Protein AF-A0A3D1GDU6-F1 (afdb_monomer_lite)

Structure (mmCIF, N/CA/C/O backbone):
data_AF-A0A3D1GDU6-F1
#
_entry.id   AF-A0A3D1GDU6-F1
#
loop_
_atom_site.group_PDB
_atom_site.id
_atom_site.type_symbol
_atom_site.label_atom_id
_atom_site.label_alt_id
_atom_site.label_comp_id
_atom_site.label_asym_id
_atom_site.label_entity_id
_atom_site.label_seq_id
_atom_site.pdbx_PDB_ins_code
_atom_site.Cartn_x
_atom_site.Cartn_y
_atom_site.Cartn_z
_atom_site.occupancy
_atom_site.B_iso_or_equiv
_atom_site.auth_seq_id
_atom_site.auth_comp_id
_atom_site.auth_asym_id
_atom_site.auth_atom_id
_atom_site.pdbx_PDB_model_num
ATOM 1 N N . MET A 1 1 ? -19.108 -26.564 35.854 1.00 41.75 1 MET A N 1
ATOM 2 C CA . MET A 1 1 ? -18.641 -27.238 34.625 1.00 41.75 1 MET A CA 1
ATOM 3 C C . MET A 1 1 ? -18.560 -26.188 33.515 1.00 41.75 1 MET A C 1
ATOM 5 O O . MET A 1 1 ? -19.493 -26.067 32.749 1.00 41.75 1 MET A O 1
ATOM 9 N N . PHE A 1 2 ? -17.495 -25.374 33.488 1.00 51.03 2 PHE A N 1
ATOM 10 C CA . PHE A 1 2 ? -17.299 -24.269 32.517 1.00 51.03 2 PHE A CA 1
ATOM 11 C C . PHE A 1 2 ? -15.867 -24.243 31.946 1.00 51.03 2 PHE A C 1
ATOM 13 O O . PHE A 1 2 ? -15.365 -23.209 31.534 1.00 51.03 2 PHE A O 1
ATOM 20 N N . LYS A 1 3 ? -15.157 -25.377 31.980 1.00 50.88 3 LYS A N 1
ATOM 21 C CA . LYS A 1 3 ? -13.707 -25.420 31.733 1.00 50.88 3 LYS A CA 1
ATOM 22 C C . LYS A 1 3 ? -13.299 -26.435 30.664 1.00 50.88 3 LYS A C 1
ATOM 24 O O . LYS A 1 3 ? -12.263 -27.072 30.812 1.00 50.88 3 LYS A O 1
ATOM 29 N N . LYS A 1 4 ? -14.135 -26.639 29.640 1.00 56.47 4 LYS A N 1
ATOM 30 C CA . LYS A 1 4 ? -13.728 -27.443 28.476 1.00 56.47 4 LYS A CA 1
ATOM 31 C C . LYS A 1 4 ? -13.338 -26.601 27.264 1.00 56.47 4 LYS A C 1
ATOM 33 O O . LYS A 1 4 ? -12.361 -26.962 26.630 1.00 56.47 4 LYS A O 1
ATOM 38 N N . ASP A 1 5 ? -13.954 -25.434 27.057 1.00 70.88 5 ASP A N 1
ATOM 39 C CA . ASP A 1 5 ? -13.775 -24.680 25.805 1.00 70.88 5 ASP A CA 1
ATOM 40 C C . ASP A 1 5 ? -13.570 -23.175 26.045 1.00 70.88 5 ASP A C 1
ATOM 42 O O . ASP A 1 5 ? -14.309 -22.340 25.528 1.00 70.88 5 ASP A O 1
ATOM 46 N N . GLY A 1 6 ? -12.579 -22.816 26.868 1.00 85.81 6 GLY A N 1
ATOM 47 C CA . GLY A 1 6 ? -12.149 -21.418 26.978 1.00 85.81 6 GLY A CA 1
ATOM 48 C C . GLY A 1 6 ? -11.622 -20.890 25.639 1.00 85.81 6 GLY A C 1
ATOM 49 O O . GLY A 1 6 ? -11.183 -21.663 24.785 1.00 85.81 6 GLY A O 1
ATOM 50 N N . PHE A 1 7 ? -11.665 -19.577 25.455 1.00 92.44 7 PHE A N 1
ATOM 51 C CA . PHE A 1 7 ? -11.078 -18.903 24.302 1.00 92.44 7 PHE A CA 1
ATOM 52 C C . PHE A 1 7 ? -10.394 -17.612 24.745 1.00 92.44 7 PHE A C 1
ATOM 54 O O . PHE A 1 7 ? -10.637 -17.106 25.843 1.00 92.44 7 PHE A O 1
ATOM 61 N N . PHE A 1 8 ? -9.514 -17.119 23.886 1.00 92.44 8 PHE A N 1
ATOM 62 C CA . PHE A 1 8 ? -8.918 -15.797 23.975 1.00 92.44 8 PHE A CA 1
ATOM 63 C C . PHE A 1 8 ? -9.620 -14.910 22.963 1.00 92.44 8 PHE A C 1
ATOM 65 O O . PHE A 1 8 ? -9.808 -15.334 21.824 1.00 92.44 8 PHE A O 1
ATOM 72 N N . GLU A 1 9 ? -9.999 -13.711 23.382 1.00 92.06 9 GLU A N 1
ATOM 73 C CA . GLU A 1 9 ? -10.504 -12.674 22.494 1.00 92.06 9 GLU A CA 1
ATOM 74 C C . GLU A 1 9 ? -9.519 -11.510 22.489 1.00 92.06 9 GLU A C 1
ATOM 76 O O . GLU A 1 9 ? -9.047 -11.091 23.551 1.00 92.06 9 GLU A O 1
ATOM 81 N N . SER A 1 10 ? -9.184 -11.023 21.299 1.00 91.94 10 SER A N 1
ATOM 82 C CA . SER A 1 10 ? -8.337 -9.849 21.096 1.00 91.94 10 SER A CA 1
ATOM 83 C C . SER A 1 10 ? -9.061 -8.820 20.240 1.00 91.94 10 SER A C 1
ATOM 85 O O . SER A 1 10 ? -9.675 -9.182 19.237 1.00 91.94 10 SER A O 1
ATOM 87 N N . GLU A 1 11 ? -8.961 -7.549 20.630 1.00 92.19 11 GLU A N 1
ATOM 88 C CA . GLU A 1 11 ? -9.405 -6.411 19.819 1.00 92.19 11 GLU A CA 1
ATOM 89 C C . GLU A 1 11 ? -8.474 -6.259 18.606 1.00 92.19 11 GLU A C 1
ATOM 91 O O . GLU A 1 11 ? -7.251 -6.259 18.757 1.00 92.19 11 GLU A O 1
ATOM 96 N N . VAL A 1 12 ? -9.068 -6.158 17.418 1.00 90.19 12 VAL A N 1
ATOM 97 C CA . VAL A 1 12 ? -8.391 -5.902 16.138 1.00 90.19 12 VAL A CA 1
ATOM 98 C C . VAL A 1 12 ? -8.422 -4.415 15.816 1.00 90.19 12 VAL A C 1
ATOM 100 O O . VAL A 1 12 ? -7.395 -3.834 15.486 1.00 90.19 12 VAL A O 1
ATOM 103 N N . SER A 1 13 ? -9.601 -3.807 15.929 1.00 91.81 13 SER A N 1
ATOM 104 C CA . SER A 1 13 ? -9.839 -2.402 15.611 1.00 91.81 13 SER A CA 1
ATOM 105 C C . SER A 1 13 ? -10.883 -1.821 16.560 1.00 91.81 13 SER A C 1
ATOM 107 O O . SER A 1 13 ? -11.659 -2.562 17.179 1.00 91.81 13 SER A O 1
ATOM 109 N N . ARG A 1 14 ? -10.921 -0.489 16.661 1.00 93.44 14 ARG A N 1
ATOM 110 C CA . ARG A 1 14 ? -11.962 0.212 17.407 1.00 93.44 14 ARG A CA 1
ATOM 111 C C . ARG A 1 14 ? -12.334 1.530 16.742 1.00 93.44 14 ARG A C 1
ATOM 113 O O . ARG A 1 14 ? -11.459 2.277 16.326 1.00 93.44 14 ARG A O 1
ATOM 120 N N . GLU A 1 15 ? -13.619 1.836 16.759 1.00 93.06 15 GLU A N 1
ATOM 121 C CA . GLU A 1 15 ? -14.175 3.136 16.390 1.00 93.06 15 GLU A CA 1
ATOM 122 C C . GLU A 1 15 ? -14.928 3.689 17.602 1.00 93.06 15 GLU A C 1
ATOM 124 O O . GLU A 1 15 ? -15.711 2.966 18.230 1.00 93.06 15 GLU A O 1
ATOM 129 N N . VAL A 1 16 ? -14.653 4.943 17.972 1.00 95.12 16 VAL A N 1
ATOM 130 C CA . VAL A 1 16 ? -15.217 5.594 19.165 1.00 95.12 16 VAL A CA 1
ATOM 131 C C . VAL A 1 16 ? -15.843 6.925 18.775 1.00 95.12 16 VAL A C 1
ATOM 133 O O . VAL A 1 16 ? -15.132 7.882 18.482 1.00 95.12 16 VAL A O 1
ATOM 136 N N . ASP A 1 17 ? -17.166 7.000 18.874 1.00 96.56 17 ASP A N 1
ATOM 137 C CA . ASP A 1 17 ? -17.908 8.255 18.792 1.00 96.56 17 ASP A CA 1
ATOM 138 C C . ASP A 1 17 ? -18.239 8.730 20.206 1.00 96.56 17 ASP A C 1
ATOM 140 O O . ASP A 1 17 ? -19.030 8.098 20.911 1.00 96.56 17 ASP A O 1
ATOM 144 N N . GLU A 1 18 ? -17.646 9.845 20.633 1.00 96.75 18 GLU A N 1
ATOM 145 C CA . GLU A 1 18 ? -17.829 10.401 21.976 1.00 96.75 18 GLU A CA 1
ATOM 146 C C . GLU A 1 18 ? -18.407 11.821 21.938 1.00 96.75 18 GLU A C 1
ATOM 148 O O . GLU A 1 18 ? -17.927 12.700 21.222 1.00 96.75 18 GLU A O 1
ATOM 153 N N . PHE A 1 19 ? -19.417 12.077 22.773 1.00 96.75 19 PHE A N 1
ATOM 154 C CA . PHE A 1 19 ? -19.932 13.419 23.020 1.00 96.75 19 PHE A CA 1
ATOM 155 C C . PHE A 1 19 ? -20.475 13.562 24.445 1.00 96.75 19 PHE A C 1
ATOM 157 O O . PHE A 1 19 ? -21.380 12.838 24.858 1.00 96.75 19 PHE A O 1
ATOM 164 N N . ASN A 1 20 ? -19.961 14.550 25.186 1.00 95.88 20 ASN A N 1
ATOM 165 C CA . ASN A 1 20 ? -20.468 14.966 26.500 1.00 95.88 20 ASN A CA 1
ATOM 166 C C . ASN A 1 20 ? -20.670 13.803 27.500 1.00 95.88 20 ASN A C 1
ATOM 168 O O . ASN A 1 20 ? -21.734 13.665 28.105 1.00 95.88 20 ASN A O 1
ATOM 172 N N . GLY A 1 21 ? -19.654 12.947 27.655 1.00 96.25 21 GLY A N 1
ATOM 173 C CA . GLY A 1 21 ? -19.701 11.809 28.579 1.00 96.25 21 GLY A CA 1
ATOM 174 C C . GLY A 1 21 ? -20.557 10.634 28.097 1.00 96.25 21 GLY A C 1
ATOM 175 O O . GLY A 1 21 ? -20.832 9.728 28.873 1.00 96.25 21 GLY A O 1
ATOM 176 N N . VAL A 1 22 ? -20.980 10.612 26.835 1.00 97.88 22 VAL A N 1
ATOM 177 C CA . VAL A 1 22 ? -21.570 9.436 26.183 1.00 97.88 22 VAL A CA 1
ATOM 178 C C . VAL A 1 22 ? -20.600 8.960 25.116 1.00 97.88 22 VAL A C 1
ATOM 180 O O . VAL A 1 22 ? -20.090 9.787 24.364 1.00 97.88 22 VAL A O 1
ATOM 183 N N . ALA A 1 23 ? -20.369 7.651 25.033 1.00 98.00 23 ALA A N 1
ATOM 184 C CA . ALA A 1 23 ? -19.602 7.070 23.939 1.00 98.00 23 ALA A CA 1
ATOM 185 C C . ALA A 1 23 ? -20.320 5.863 23.329 1.00 98.00 23 ALA A C 1
ATOM 187 O O . ALA A 1 23 ? -20.884 5.033 24.046 1.00 98.00 23 ALA A O 1
ATOM 188 N N . GLN A 1 24 ? -20.275 5.771 22.004 1.00 97.75 24 GLN A N 1
ATOM 189 C CA . GLN A 1 24 ? -20.616 4.576 21.247 1.00 97.75 24 GLN A CA 1
ATOM 190 C C . GLN A 1 24 ? -19.317 3.988 20.701 1.00 97.75 24 GLN A C 1
ATOM 192 O O . GLN A 1 24 ? -18.562 4.673 20.018 1.00 97.75 24 GLN A O 1
ATOM 197 N N . VAL A 1 25 ? -19.048 2.727 21.030 1.00 97.12 25 VAL A N 1
ATOM 198 C CA . VAL A 1 25 ? -17.817 2.039 20.633 1.00 97.12 25 VAL A CA 1
ATOM 199 C C . VAL A 1 25 ? -18.167 0.822 19.799 1.00 97.12 25 VAL A C 1
ATOM 201 O O . VAL A 1 25 ? -18.891 -0.058 20.265 1.00 97.12 25 VAL A O 1
ATOM 204 N N . PHE A 1 26 ? -17.622 0.745 18.590 1.00 96.44 26 PHE A N 1
ATOM 205 C CA . PHE A 1 26 ? -17.565 -0.495 17.826 1.00 96.44 26 PHE A CA 1
ATOM 206 C C . PHE A 1 26 ? -16.158 -1.067 17.947 1.00 96.44 26 PHE A C 1
ATOM 208 O O . PHE A 1 26 ? -15.188 -0.374 17.665 1.00 96.44 26 PHE A O 1
ATOM 215 N N . THR A 1 27 ? -16.036 -2.312 18.400 1.00 95.25 27 THR A N 1
ATOM 216 C CA . THR A 1 27 ? -14.744 -2.994 18.549 1.00 95.25 27 THR A CA 1
ATOM 217 C C . THR A 1 27 ? -14.788 -4.33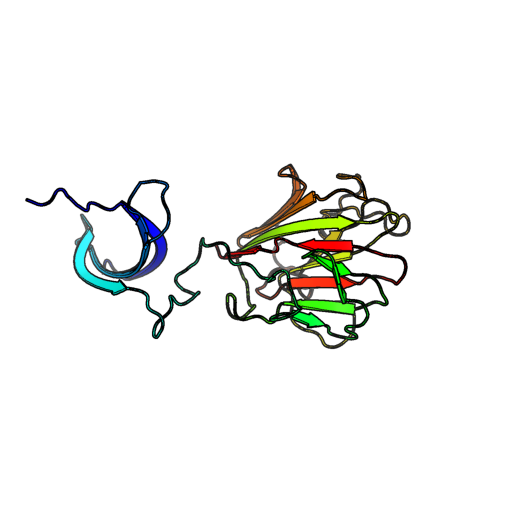0 17.829 1.00 95.25 27 THR A C 1
ATOM 219 O O . THR A 1 27 ? -15.653 -5.167 18.105 1.00 95.25 27 THR A O 1
ATOM 222 N N . THR A 1 28 ? -13.889 -4.508 16.867 1.00 95.69 28 THR A N 1
ATOM 223 C CA . THR A 1 28 ? -13.764 -5.762 16.123 1.00 95.69 28 THR A CA 1
ATOM 224 C C . THR A 1 28 ? -12.920 -6.725 16.917 1.00 95.69 28 THR A C 1
ATOM 226 O O . THR A 1 28 ? -11.850 -6.364 17.405 1.00 95.69 28 THR A O 1
ATOM 229 N N . TYR A 1 29 ? -13.386 -7.961 17.026 1.00 94.44 29 TYR A N 1
ATOM 230 C CA . TYR A 1 29 ? -12.721 -8.992 17.797 1.00 94.44 29 TYR A CA 1
ATOM 231 C C . TYR A 1 29 ? -12.313 -10.182 16.935 1.00 94.44 29 TYR A C 1
ATOM 233 O O . TYR A 1 29 ? -12.964 -10.526 15.947 1.00 94.44 29 TYR A O 1
ATOM 241 N N . GLU A 1 30 ? -11.265 -10.863 17.385 1.00 94.44 30 GLU A N 1
ATOM 242 C CA . GLU A 1 30 ? -10.882 -12.201 16.946 1.00 94.44 30 GLU A CA 1
ATOM 243 C C . GLU A 1 30 ? -10.878 -13.152 18.137 1.00 94.44 30 GLU A C 1
ATOM 245 O O . GLU A 1 30 ? -10.328 -12.835 19.193 1.00 94.44 30 GLU A O 1
ATOM 250 N N . SER A 1 31 ? -11.446 -14.344 17.959 1.00 93.94 31 SER A N 1
ATOM 251 C CA . SER A 1 31 ? -11.422 -15.410 18.955 1.00 93.94 31 SER A CA 1
ATOM 252 C C . SER A 1 31 ? -10.472 -16.533 18.549 1.00 93.94 31 SER A C 1
ATOM 254 O O . SER A 1 31 ? -10.509 -17.035 17.421 1.00 93.94 31 SER A O 1
ATOM 256 N N . ARG A 1 32 ? -9.656 -16.982 19.506 1.00 94.31 32 ARG A N 1
ATOM 257 C CA . ARG A 1 32 ? -8.651 -18.044 19.345 1.00 94.31 32 ARG A CA 1
ATOM 258 C C . ARG A 1 32 ? -8.792 -19.090 20.445 1.00 94.31 32 ARG A C 1
ATOM 260 O O . ARG A 1 32 ? -9.147 -18.774 21.581 1.00 94.31 32 ARG A O 1
ATOM 267 N N . ARG A 1 33 ? -8.513 -20.360 20.137 1.00 91.56 33 ARG A N 1
ATOM 268 C CA . ARG A 1 33 ? -8.551 -21.452 21.141 1.00 91.56 33 ARG A CA 1
ATOM 269 C C . ARG A 1 33 ? -7.324 -21.467 22.047 1.00 91.56 33 ARG A C 1
ATOM 271 O O . ARG A 1 33 ? -7.395 -21.904 23.192 1.00 91.56 33 ARG A O 1
ATOM 278 N N . THR A 1 34 ? -6.212 -20.957 21.543 1.00 90.69 34 THR A N 1
ATOM 279 C CA . THR A 1 34 ? -4.973 -20.718 22.280 1.00 90.69 34 THR A CA 1
ATOM 280 C C . THR A 1 34 ? -4.528 -19.286 22.008 1.00 90.69 34 THR A C 1
ATOM 282 O O . THR A 1 34 ? -4.974 -18.680 21.038 1.00 90.69 34 THR A O 1
ATOM 285 N N . LYS A 1 35 ? -3.665 -18.733 22.864 1.00 86.31 35 LYS A N 1
ATOM 286 C CA . LYS A 1 35 ? -3.219 -17.337 22.759 1.00 86.31 35 LYS A CA 1
ATOM 287 C C . LYS A 1 35 ? -2.667 -16.986 21.368 1.00 86.31 35 LYS A C 1
ATOM 289 O O . LYS A 1 35 ? -2.988 -15.926 20.849 1.00 86.31 35 LYS A O 1
ATOM 294 N N . ASP A 1 36 ? -1.916 -17.909 20.773 1.00 86.75 36 ASP A N 1
ATOM 295 C CA . ASP A 1 36 ? -1.220 -17.722 19.494 1.00 86.75 36 ASP A CA 1
ATOM 296 C C . ASP A 1 36 ? -1.737 -18.685 18.403 1.00 86.75 36 ASP A C 1
ATOM 298 O O . ASP A 1 36 ? -1.039 -18.971 17.435 1.00 86.75 36 ASP A O 1
ATOM 302 N N . GLY A 1 37 ? -2.930 -19.262 18.593 1.00 89.50 37 GLY A N 1
ATOM 303 C CA . GLY A 1 37 ? -3.542 -20.193 17.641 1.00 89.50 37 GLY A CA 1
ATOM 304 C C . GLY A 1 37 ? -4.361 -19.495 16.561 1.00 89.50 37 GLY A C 1
ATOM 305 O O . GLY A 1 37 ? -4.564 -18.282 16.599 1.00 89.50 37 GLY A O 1
ATOM 306 N N . ASP A 1 38 ? -4.894 -20.280 15.630 1.00 91.44 38 ASP A N 1
ATOM 307 C CA . ASP A 1 38 ? -5.693 -19.763 14.520 1.00 91.44 38 ASP A CA 1
ATOM 308 C C . ASP A 1 38 ? -6.971 -19.051 14.989 1.00 91.44 38 ASP A C 1
ATOM 310 O O . ASP A 1 38 ? -7.573 -19.393 16.019 1.00 91.44 38 ASP A O 1
ATOM 314 N N . VAL A 1 39 ? -7.385 -18.047 14.206 1.00 91.38 39 VAL A N 1
ATOM 315 C CA . VAL A 1 39 ? -8.683 -17.386 14.386 1.00 91.38 39 VAL A CA 1
ATOM 316 C C . VAL A 1 39 ? -9.758 -18.409 14.053 1.00 91.38 39 VAL A C 1
ATOM 318 O O . VAL A 1 39 ? -9.734 -18.988 12.971 1.00 91.38 39 VAL A O 1
ATOM 321 N N . PHE A 1 40 ? -10.716 -18.618 14.954 1.00 93.06 40 PHE A N 1
ATOM 322 C CA . PHE A 1 40 ? -11.882 -19.461 14.659 1.00 93.06 40 PHE A CA 1
ATOM 323 C C . PHE A 1 40 ? -13.195 -18.677 14.591 1.00 93.06 40 PHE A C 1
ATOM 325 O O . PHE A 1 40 ? -14.197 -19.220 14.134 1.00 93.06 40 PHE A O 1
ATOM 332 N N . ALA A 1 41 ? -13.216 -17.433 15.070 1.00 92.88 41 ALA A N 1
ATOM 333 C CA . ALA A 1 41 ? -14.369 -16.550 14.966 1.00 92.88 41 ALA A CA 1
ATOM 334 C C . ALA A 1 41 ? -13.917 -15.093 14.964 1.00 92.88 41 ALA A C 1
ATOM 336 O O . ALA A 1 41 ? -12.933 -14.744 15.619 1.00 92.88 41 ALA A O 1
ATOM 337 N N . ARG A 1 42 ? -14.671 -14.253 14.260 1.00 95.56 42 ARG A N 1
ATOM 338 C CA . ARG A 1 42 ? -14.544 -12.799 14.301 1.00 95.56 42 ARG A CA 1
ATOM 339 C C . ARG A 1 42 ? -15.919 -12.163 14.429 1.00 95.56 42 ARG A C 1
ATOM 341 O O . ARG A 1 42 ? -16.941 -12.822 14.216 1.00 95.56 42 ARG A O 1
ATOM 348 N N . GLY A 1 43 ? -15.952 -10.890 14.775 1.00 95.81 43 GLY A N 1
ATOM 349 C CA . GLY A 1 43 ? -17.191 -10.137 14.870 1.00 95.81 43 GLY A CA 1
ATOM 350 C C . GLY A 1 43 ? -16.955 -8.730 15.377 1.00 95.81 43 GLY A C 1
ATOM 351 O O . GLY A 1 43 ? -15.817 -8.301 15.543 1.00 95.81 43 GLY A O 1
ATOM 352 N N . ILE A 1 44 ? -18.046 -8.021 15.632 1.00 96.56 44 ILE A N 1
ATOM 353 C CA . ILE A 1 44 ? -18.027 -6.663 16.165 1.00 96.56 44 ILE A CA 1
ATOM 354 C C . ILE A 1 44 ? -18.850 -6.641 17.446 1.00 96.56 44 ILE A C 1
ATOM 356 O O . ILE A 1 44 ? -20.003 -7.080 17.457 1.00 96.56 44 ILE A O 1
ATOM 360 N N . ASN A 1 45 ? -18.279 -6.086 18.512 1.00 96.75 45 ASN A N 1
ATOM 361 C CA . ASN A 1 45 ? -19.040 -5.664 19.678 1.00 96.75 45 ASN A CA 1
ATOM 362 C C . ASN A 1 45 ? -19.453 -4.197 19.503 1.00 96.75 45 ASN A C 1
ATOM 364 O O . ASN A 1 45 ? -18.637 -3.354 19.146 1.00 96.75 45 ASN A O 1
ATOM 368 N N . SER A 1 46 ? -20.713 -3.891 19.793 1.00 97.06 46 SER A N 1
ATOM 369 C CA . SER A 1 46 ? -21.262 -2.543 19.896 1.00 97.06 46 SER A CA 1
ATOM 370 C C . SER A 1 46 ? -21.514 -2.235 21.371 1.00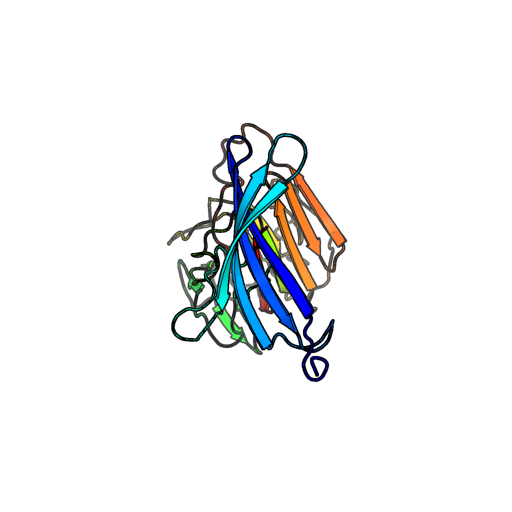 97.06 46 SER A C 1
ATOM 372 O O . SER A 1 46 ? -22.340 -2.884 22.020 1.00 97.06 46 SER A O 1
ATOM 374 N N . VAL A 1 47 ? -20.771 -1.279 21.921 1.00 97.88 47 VAL A N 1
ATOM 375 C CA . VAL A 1 47 ? -20.769 -0.935 23.344 1.00 97.88 47 VAL A CA 1
ATOM 376 C C . VAL A 1 47 ? -21.260 0.494 23.511 1.00 97.88 47 VAL A C 1
ATOM 378 O O . VAL A 1 47 ? -20.681 1.422 22.952 1.00 97.88 47 VAL A O 1
ATOM 381 N N . GLN A 1 48 ? -22.300 0.676 24.319 1.00 98.38 48 GLN A N 1
ATOM 382 C CA . GLN A 1 48 ? -22.745 2.003 24.730 1.00 98.38 48 GLN A CA 1
ATOM 383 C C . GLN A 1 48 ? -22.214 2.300 26.130 1.00 98.38 48 GLN A C 1
ATOM 385 O O . GLN A 1 48 ? -22.406 1.508 27.061 1.00 98.38 48 GLN A O 1
ATOM 390 N N . LEU A 1 49 ? -21.559 3.445 26.280 1.00 98.38 49 LEU A N 1
ATOM 391 C CA . LEU A 1 49 ? -20.878 3.865 27.497 1.00 98.38 49 LEU A CA 1
ATOM 392 C C . LEU A 1 49 ? -21.420 5.209 27.999 1.00 98.38 49 LEU A C 1
ATOM 394 O O . LEU A 1 49 ? -21.755 6.095 27.212 1.00 98.38 49 LEU A O 1
ATOM 398 N N . PHE A 1 50 ? -21.453 5.375 29.321 1.00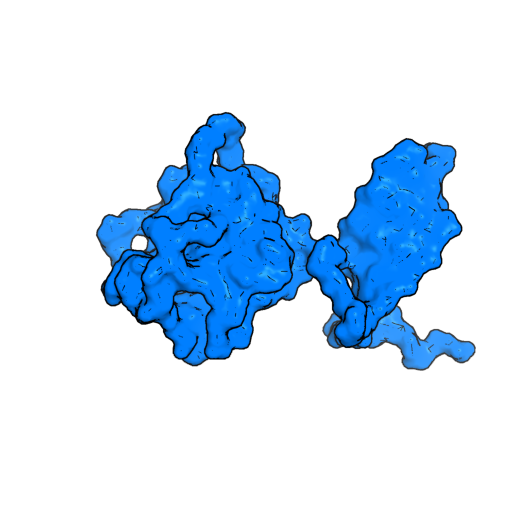 98.12 50 PHE A N 1
ATOM 399 C CA . PHE A 1 50 ? -21.786 6.634 29.993 1.00 98.12 50 PHE A CA 1
ATOM 400 C C . PHE A 1 50 ? -20.734 6.976 31.052 1.00 98.12 50 PHE A C 1
ATOM 402 O O . PHE A 1 50 ? -20.378 6.125 31.866 1.00 98.12 50 PHE A O 1
ATOM 409 N N . ASN A 1 51 ? -20.252 8.215 31.063 1.00 97.88 51 ASN A N 1
ATOM 410 C CA . ASN A 1 51 ? -19.343 8.767 32.055 1.00 97.88 51 ASN A CA 1
ATOM 411 C C . ASN A 1 51 ? -20.110 9.691 33.005 1.00 97.88 51 ASN A C 1
ATOM 413 O O . ASN A 1 51 ? -20.670 10.701 32.586 1.00 97.88 51 ASN A O 1
ATOM 417 N N . ASP A 1 52 ? -20.097 9.368 34.295 1.00 96.69 52 ASP A N 1
ATOM 418 C CA . ASP A 1 52 ? -20.777 10.155 35.334 1.00 96.69 52 ASP A CA 1
ATOM 419 C C . ASP A 1 52 ? -19.944 11.335 35.882 1.00 96.69 52 ASP A C 1
ATOM 421 O O . ASP A 1 52 ? -20.335 11.972 36.860 1.00 96.69 52 ASP A O 1
ATOM 425 N N . GLY A 1 53 ? -18.788 11.618 35.276 1.00 96.69 53 GLY A N 1
ATOM 426 C CA . GLY A 1 53 ? -17.786 12.581 35.738 1.00 96.69 53 GLY A CA 1
ATOM 427 C C . GLY A 1 53 ? -16.683 11.963 36.605 1.00 96.69 53 GLY A C 1
ATOM 428 O O . GLY A 1 53 ? -15.695 12.636 36.897 1.00 96.69 53 GLY A O 1
ATOM 429 N N . THR A 1 54 ? -16.815 10.694 37.005 1.00 97.38 54 THR A N 1
ATOM 430 C CA . THR A 1 54 ? -15.806 9.964 37.794 1.00 97.38 54 THR A CA 1
ATOM 431 C C . THR A 1 54 ? -15.341 8.676 37.125 1.00 97.38 54 THR A C 1
A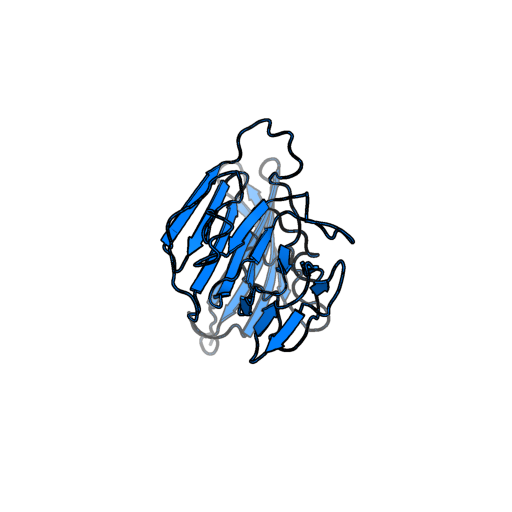TOM 433 O O . THR A 1 54 ? -14.169 8.316 37.258 1.00 97.38 54 THR A O 1
ATOM 436 N N . ARG A 1 55 ? -16.227 7.973 36.407 1.00 97.38 55 ARG A N 1
ATOM 437 C CA . ARG A 1 55 ? -15.891 6.740 35.683 1.00 97.38 55 ARG A CA 1
ATOM 438 C C . ARG A 1 55 ? -16.845 6.448 34.529 1.00 97.38 55 ARG A C 1
ATOM 440 O O . ARG A 1 55 ? -17.987 6.897 34.517 1.00 97.38 55 ARG A O 1
ATOM 447 N N . TRP A 1 56 ? -16.384 5.597 33.617 1.00 97.75 56 TRP A N 1
ATOM 448 C CA . TRP A 1 56 ? -17.199 5.014 32.555 1.00 97.75 56 TRP A CA 1
ATOM 449 C C . TRP A 1 56 ? -17.997 3.800 33.047 1.00 97.75 56 TRP A C 1
ATOM 451 O O . TRP A 1 56 ? -17.485 2.943 33.770 1.00 97.75 56 TRP A O 1
ATOM 461 N N . TRP A 1 57 ? -19.247 3.716 32.608 1.00 97.94 57 TRP A N 1
ATOM 462 C CA . TRP A 1 57 ? -20.175 2.616 32.831 1.00 97.94 57 TRP A CA 1
ATOM 463 C C . TRP A 1 57 ? -20.584 2.017 31.492 1.00 97.94 57 TRP A C 1
ATOM 465 O O . TRP A 1 57 ? -20.909 2.756 30.566 1.00 97.94 57 TRP A O 1
ATOM 475 N N . ILE A 1 58 ? -20.623 0.687 31.403 1.00 97.94 58 ILE A N 1
ATOM 476 C CA . ILE A 1 58 ? -21.247 -0.003 30.270 1.00 97.94 58 ILE A CA 1
ATOM 477 C C . ILE A 1 58 ? -22.757 0.042 30.478 1.00 97.94 58 ILE A C 1
ATOM 479 O O . ILE A 1 58 ? -23.272 -0.546 31.429 1.00 97.94 58 ILE A O 1
ATOM 483 N N . VAL A 1 59 ? -23.447 0.762 29.597 1.00 97.62 59 VAL A N 1
ATOM 484 C CA . VAL A 1 59 ? -24.910 0.875 29.590 1.00 97.62 59 VAL A CA 1
ATOM 485 C C . VAL A 1 59 ? -25.514 -0.331 28.877 1.00 97.62 59 VAL A C 1
ATOM 487 O O . VAL A 1 59 ? -26.431 -0.965 29.394 1.00 97.62 59 VAL A O 1
ATOM 490 N N . SER A 1 60 ? -24.962 -0.685 27.716 1.00 97.75 60 SER A N 1
ATOM 491 C CA . SER A 1 60 ? -25.370 -1.860 26.948 1.00 97.75 60 SER A CA 1
ATOM 492 C C . SER A 1 60 ? -24.212 -2.431 26.145 1.00 97.75 60 SER A C 1
ATOM 494 O O . SER A 1 60 ? -23.305 -1.700 25.743 1.00 97.75 60 SER A O 1
ATOM 496 N N . ILE A 1 61 ? -24.291 -3.730 25.858 1.00 96.69 61 ILE A N 1
ATOM 497 C CA . ILE A 1 61 ? -23.399 -4.407 24.925 1.00 96.69 61 ILE A CA 1
ATOM 498 C C . ILE A 1 61 ? -24.223 -5.293 23.992 1.00 96.69 61 ILE A C 1
ATOM 500 O O . ILE A 1 61 ? -25.116 -6.014 24.441 1.00 96.69 61 ILE A O 1
ATOM 504 N N . PHE A 1 62 ? -23.910 -5.238 22.706 1.00 96.56 62 PHE A N 1
ATOM 505 C CA . PHE A 1 62 ? -24.390 -6.168 21.691 1.00 96.56 62 PHE A CA 1
ATOM 506 C C . PHE A 1 62 ? -23.194 -6.676 20.901 1.00 96.56 62 PHE A C 1
ATOM 508 O O . PHE A 1 62 ? -22.186 -5.985 20.800 1.00 96.56 62 PHE A O 1
ATOM 515 N N . TRP A 1 63 ? -23.300 -7.870 20.336 1.00 94.25 63 TRP A N 1
ATOM 516 C CA . TRP A 1 63 ? -22.263 -8.428 19.481 1.00 94.25 63 TRP A CA 1
ATOM 517 C C . TRP A 1 63 ? -22.896 -9.105 18.273 1.00 94.25 63 TRP A C 1
ATOM 519 O O . TRP A 1 63 ? -23.984 -9.679 18.366 1.00 94.25 63 TRP A O 1
ATOM 529 N N . ALA A 1 64 ? -22.206 -9.026 17.143 1.00 95.19 64 ALA A N 1
ATOM 530 C CA . ALA A 1 64 ? -22.563 -9.720 15.918 1.00 95.19 64 ALA A CA 1
ATOM 531 C C . ALA A 1 64 ? -21.330 -10.450 15.394 1.00 95.19 64 ALA A C 1
ATOM 533 O O . ALA A 1 64 ? -20.264 -9.852 15.249 1.00 95.19 64 ALA A O 1
ATOM 534 N N . SER A 1 65 ? -21.478 -11.746 15.134 1.00 94.56 65 SER A N 1
ATOM 535 C CA . SER A 1 65 ? -20.411 -12.561 14.560 1.00 94.56 65 SER A CA 1
ATOM 536 C C . SER A 1 65 ? -20.451 -12.507 13.039 1.00 94.56 65 SER A C 1
ATOM 538 O O . SER A 1 65 ? -21.526 -12.520 12.435 1.00 94.56 65 SER A O 1
ATOM 540 N N . GLU A 1 66 ? -19.265 -12.486 12.444 1.00 95.06 66 GLU A N 1
ATOM 541 C CA . GLU A 1 66 ? -19.075 -12.638 11.007 1.00 95.06 66 GLU A CA 1
ATOM 542 C C . GLU A 1 66 ? -19.662 -13.964 10.505 1.00 95.06 66 GLU A C 1
ATOM 544 O O . GLU A 1 66 ? -19.594 -14.986 11.194 1.00 95.06 66 GLU A O 1
ATOM 549 N N . ASN A 1 67 ? -20.213 -13.956 9.293 1.00 92.94 67 ASN A N 1
ATOM 550 C CA . ASN A 1 67 ? -20.591 -15.163 8.560 1.00 92.94 67 ASN A CA 1
ATOM 551 C C . ASN A 1 67 ? -20.552 -14.910 7.042 1.00 92.94 67 ASN A C 1
ATOM 553 O O . ASN A 1 67 ? -20.280 -13.798 6.605 1.00 92.94 67 ASN A O 1
ATOM 557 N N . GLU A 1 68 ? -20.826 -15.940 6.240 1.00 88.75 68 GLU A N 1
ATOM 558 C CA . GLU A 1 68 ? -20.758 -15.856 4.772 1.00 88.75 68 GLU A CA 1
ATOM 559 C C . GLU A 1 68 ? -21.719 -14.816 4.164 1.00 88.75 68 GLU A C 1
ATOM 561 O O . GLU A 1 68 ? -21.374 -14.182 3.170 1.00 88.75 68 GLU A O 1
ATOM 566 N N . GLU A 1 69 ? -22.900 -14.604 4.755 1.00 93.19 69 GLU A N 1
ATOM 567 C CA . GLU A 1 69 ? -23.875 -13.606 4.279 1.00 93.19 69 GLU A CA 1
ATOM 568 C C . GLU A 1 69 ? -23.532 -12.184 4.753 1.00 93.19 69 GLU A C 1
ATOM 570 O O . GLU A 1 69 ? -23.893 -11.193 4.114 1.00 93.19 69 GLU A O 1
ATOM 575 N N . HIS A 1 70 ? -22.822 -12.084 5.878 1.00 91.12 70 HIS A N 1
ATOM 576 C CA . HIS A 1 70 ? -22.442 -10.840 6.535 1.00 91.12 70 HIS A CA 1
ATOM 577 C C . HIS A 1 70 ? -20.951 -10.872 6.909 1.00 91.12 70 HIS A C 1
ATOM 579 O O . HIS A 1 70 ? -20.616 -11.055 8.089 1.00 91.12 70 HIS A O 1
ATOM 585 N N . PRO A 1 71 ? -20.050 -10.720 5.917 1.00 91.50 71 PRO A N 1
ATOM 586 C CA . PRO A 1 71 ? -18.620 -10.624 6.177 1.00 91.50 71 PRO A CA 1
ATOM 587 C C . PRO A 1 71 ? -18.311 -9.364 6.989 1.00 91.50 71 PRO A C 1
ATOM 589 O O . PRO A 1 71 ? -19.077 -8.393 6.972 1.00 91.50 71 PRO A O 1
ATOM 592 N N . LEU A 1 72 ? -17.170 -9.350 7.682 1.00 91.00 72 LEU A N 1
ATOM 593 C CA . LEU A 1 72 ? -16.737 -8.142 8.374 1.00 91.00 72 LEU A CA 1
ATOM 594 C C . LEU A 1 72 ? -16.509 -7.012 7.362 1.00 91.00 72 LEU A C 1
ATOM 596 O O . LEU A 1 72 ? -15.742 -7.192 6.412 1.00 91.00 72 LEU A O 1
ATOM 600 N N . PRO A 1 73 ? -17.112 -5.828 7.564 1.00 88.06 73 PRO A N 1
ATOM 601 C CA . PRO A 1 73 ? -16.807 -4.678 6.729 1.00 88.06 73 PRO A CA 1
ATOM 602 C C . PRO A 1 73 ? -15.357 -4.234 6.941 1.00 88.06 73 PRO A C 1
ATOM 604 O O . PRO A 1 73 ? -14.841 -4.276 8.061 1.00 88.06 73 PRO A O 1
ATOM 607 N N . LEU A 1 74 ? -14.691 -3.792 5.874 1.00 84.69 74 LEU A N 1
ATOM 608 C CA . LEU A 1 74 ? -13.290 -3.357 5.937 1.00 84.69 74 LEU A CA 1
ATOM 609 C C . LEU A 1 74 ? -13.091 -2.126 6.825 1.00 84.69 74 LEU A C 1
ATOM 611 O O . LEU A 1 74 ? -12.112 -2.071 7.561 1.00 84.69 74 LEU A O 1
ATOM 615 N N . ALA A 1 75 ? -14.078 -1.226 6.869 1.00 83.56 75 ALA A N 1
ATOM 616 C CA . ALA A 1 75 ? -14.080 -0.067 7.764 1.00 83.56 75 ALA A CA 1
ATOM 617 C C . ALA A 1 75 ? -13.917 -0.440 9.252 1.00 83.56 75 ALA A C 1
ATOM 619 O O . ALA A 1 75 ? -13.419 0.358 10.036 1.00 83.56 75 ALA A O 1
ATOM 620 N N . TYR A 1 76 ? -14.291 -1.664 9.644 1.00 88.69 76 TYR A N 1
ATOM 621 C CA . TYR A 1 76 ? -14.108 -2.179 11.002 1.00 88.69 76 TYR A CA 1
ATOM 622 C C . TYR A 1 76 ? -12.881 -3.095 11.124 1.00 88.69 76 TYR A C 1
ATOM 624 O O . TYR A 1 76 ? -12.768 -3.858 12.076 1.00 88.69 76 TYR A O 1
ATOM 632 N N . GLN A 1 77 ? -11.942 -3.074 10.185 1.00 88.25 77 GLN A N 1
ATOM 633 C CA . GLN A 1 77 ? -10.753 -3.936 10.193 1.00 88.25 77 GLN A CA 1
ATOM 634 C C . GLN A 1 77 ? -9.436 -3.150 10.101 1.00 88.25 77 GLN A C 1
ATOM 636 O O . GLN A 1 77 ? -8.398 -3.753 9.817 1.00 88.25 77 GLN A O 1
ATOM 641 N N . LYS A 1 78 ? -9.442 -1.841 10.407 1.00 84.94 78 LYS A N 1
ATOM 642 C CA . LYS A 1 78 ? -8.214 -1.041 10.584 1.00 84.94 78 LYS A CA 1
ATOM 643 C C . LYS A 1 78 ? -7.220 -1.764 11.496 1.00 84.94 78 LYS A C 1
ATOM 645 O O . LYS A 1 78 ? -7.619 -2.408 12.464 1.00 84.94 78 LYS A O 1
ATOM 650 N N . GLY A 1 79 ? -5.934 -1.722 11.159 1.00 84.94 79 GLY A N 1
ATOM 651 C CA . GLY A 1 79 ? -4.904 -2.514 11.836 1.00 84.94 79 GLY A CA 1
ATOM 652 C C . GLY A 1 79 ? -4.703 -3.942 11.290 1.00 84.94 79 GLY A C 1
ATOM 653 O O . GLY A 1 79 ? -3.728 -4.606 11.666 1.00 84.94 79 GLY A O 1
ATOM 654 N N . THR A 1 80 ? -5.550 -4.407 10.364 1.00 88.88 80 THR A N 1
ATOM 655 C CA . THR A 1 80 ? -5.395 -5.700 9.670 1.00 88.88 80 THR A CA 1
ATOM 656 C C . THR A 1 80 ? -4.591 -5.537 8.382 1.00 88.88 80 THR A C 1
ATOM 658 O O . THR A 1 80 ? -4.776 -4.574 7.645 1.00 88.88 80 THR A O 1
ATOM 661 N N . TRP A 1 81 ? -3.710 -6.497 8.086 1.00 93.69 81 TRP A N 1
ATOM 662 C CA . TRP A 1 81 ? -3.028 -6.567 6.793 1.00 93.69 81 TRP A CA 1
ATOM 663 C C . TRP A 1 81 ? -3.904 -7.278 5.759 1.00 93.69 81 TRP A C 1
ATOM 665 O O . TRP A 1 81 ? -4.240 -8.448 5.936 1.00 93.69 81 TRP A O 1
ATOM 675 N N . PHE A 1 82 ? -4.199 -6.604 4.654 1.00 95.25 82 PHE A N 1
ATOM 676 C CA . PHE A 1 82 ? -4.911 -7.152 3.504 1.00 95.25 82 PHE A CA 1
ATOM 677 C C . PHE A 1 82 ? -3.965 -7.339 2.327 1.00 95.25 82 PHE A C 1
ATOM 679 O O . PHE A 1 82 ? -3.158 -6.454 2.043 1.00 95.25 82 PHE A O 1
ATOM 686 N N . SER A 1 83 ? -4.063 -8.481 1.640 1.00 97.25 83 SER A N 1
ATOM 687 C CA . SER A 1 83 ? -3.334 -8.677 0.385 1.00 97.25 83 SER A CA 1
ATOM 688 C C . SER A 1 83 ? -4.003 -7.878 -0.727 1.00 97.25 83 SER A C 1
ATOM 690 O O . SER A 1 83 ? -5.215 -7.974 -0.917 1.00 97.25 83 SER A O 1
ATOM 692 N N . LEU A 1 84 ? -3.209 -7.124 -1.479 1.00 98.56 84 LEU A N 1
ATOM 693 C CA . LEU A 1 84 ? -3.652 -6.424 -2.681 1.00 98.56 84 LEU A CA 1
ATOM 694 C C . LEU A 1 84 ? -3.469 -7.273 -3.941 1.00 98.56 84 LEU A C 1
ATOM 696 O O . LEU A 1 84 ? -4.030 -6.940 -4.976 1.00 98.56 84 LEU A O 1
ATOM 700 N N . PHE A 1 85 ? -2.703 -8.363 -3.876 1.00 98.50 85 PHE A N 1
ATOM 701 C CA . PHE A 1 85 ? -2.414 -9.233 -5.015 1.00 98.50 85 PHE A CA 1
ATOM 702 C C . PHE A 1 85 ? -2.590 -10.705 -4.632 1.00 98.50 85 PHE A C 1
ATOM 704 O O . PHE A 1 85 ? -2.168 -11.138 -3.559 1.00 98.50 85 PHE A O 1
ATOM 711 N N . ASN A 1 86 ? -3.232 -11.481 -5.503 1.00 97.50 86 ASN A N 1
ATOM 712 C CA . ASN A 1 86 ? -3.564 -12.883 -5.234 1.00 97.50 86 ASN A CA 1
ATOM 713 C C . ASN A 1 86 ? -2.474 -13.878 -5.665 1.00 97.50 86 ASN A C 1
ATOM 715 O O . ASN A 1 86 ? -2.595 -15.059 -5.361 1.00 97.50 86 ASN A O 1
ATOM 719 N N . GLY A 1 87 ? -1.415 -13.424 -6.345 1.00 97.38 87 GLY A N 1
ATOM 720 C CA . GLY A 1 87 ? -0.347 -14.299 -6.839 1.00 97.38 87 GLY A CA 1
ATOM 721 C C . GLY A 1 87 ? -0.640 -14.960 -8.187 1.00 97.38 87 GLY A C 1
ATOM 722 O O . GLY A 1 87 ? 0.244 -15.596 -8.747 1.00 97.38 87 GLY A O 1
ATOM 723 N N . GLU A 1 88 ? -1.845 -14.820 -8.735 1.00 97.94 88 GLU A N 1
ATOM 724 C CA . GLU A 1 88 ? -2.295 -15.614 -9.883 1.00 97.94 88 GLU A CA 1
ATOM 725 C C . GLU A 1 88 ? -2.685 -14.754 -11.088 1.00 97.94 88 GLU A C 1
ATOM 727 O O . GLU A 1 88 ? -2.407 -15.132 -12.227 1.00 97.94 88 GLU A O 1
ATOM 732 N N . ASN A 1 89 ? -3.326 -13.604 -10.865 1.00 98.38 89 ASN A N 1
ATOM 733 C CA . ASN A 1 89 ? -3.858 -12.754 -11.928 1.00 98.38 89 ASN A CA 1
ATOM 734 C C . ASN A 1 89 ? -3.946 -11.273 -11.490 1.00 98.38 89 ASN A C 1
ATOM 736 O O . ASN A 1 89 ? -3.534 -10.900 -10.395 1.00 98.38 89 ASN A O 1
ATOM 740 N N . PHE A 1 90 ? -4.501 -10.421 -12.352 1.00 98.56 90 PHE A N 1
ATOM 741 C CA . PHE A 1 90 ? -4.649 -8.983 -12.101 1.00 98.56 90 PHE A CA 1
ATOM 742 C C . PHE A 1 90 ? -6.002 -8.584 -11.492 1.00 98.56 90 PHE A C 1
ATOM 744 O O . PHE A 1 90 ? -6.412 -7.434 -11.628 1.00 98.56 90 PHE A O 1
ATOM 751 N N . ASP A 1 91 ? -6.719 -9.492 -10.827 1.00 98.44 91 ASP A N 1
ATOM 752 C CA . ASP A 1 91 ? -7.973 -9.141 -10.158 1.00 98.44 91 ASP A CA 1
ATOM 753 C C . ASP A 1 91 ? -7.729 -8.010 -9.144 1.00 98.44 91 ASP A C 1
ATOM 755 O O . ASP A 1 91 ? -6.870 -8.097 -8.265 1.00 98.44 91 ASP A O 1
ATOM 759 N N . GLY A 1 92 ? -8.477 -6.914 -9.296 1.00 97.81 92 GLY A N 1
ATOM 760 C CA . GLY A 1 92 ? -8.287 -5.696 -8.507 1.00 97.81 92 GLY A CA 1
ATOM 761 C C . GLY A 1 92 ? -7.161 -4.777 -8.990 1.00 97.81 92 GLY A C 1
ATOM 762 O O . GLY A 1 92 ? -6.846 -3.818 -8.296 1.00 97.81 92 GLY A O 1
ATOM 763 N N . TRP A 1 93 ? -6.579 -5.009 -10.167 1.00 98.75 93 TRP A N 1
ATOM 764 C CA . TRP A 1 93 ? -5.575 -4.138 -10.779 1.00 98.75 93 TRP A CA 1
ATOM 765 C C . TRP A 1 93 ? -5.959 -3.766 -12.212 1.00 98.75 93 TRP A C 1
ATOM 767 O O . TRP A 1 93 ? -6.511 -4.572 -12.956 1.00 98.75 93 TRP A O 1
ATOM 777 N N . VAL A 1 94 ? -5.668 -2.528 -12.613 1.00 98.50 94 VAL A N 1
ATOM 778 C CA . VAL A 1 94 ? -5.999 -2.005 -13.945 1.00 98.50 94 VAL A CA 1
ATOM 779 C C . VAL A 1 94 ? -4.813 -1.228 -14.502 1.00 98.50 94 VAL A C 1
ATOM 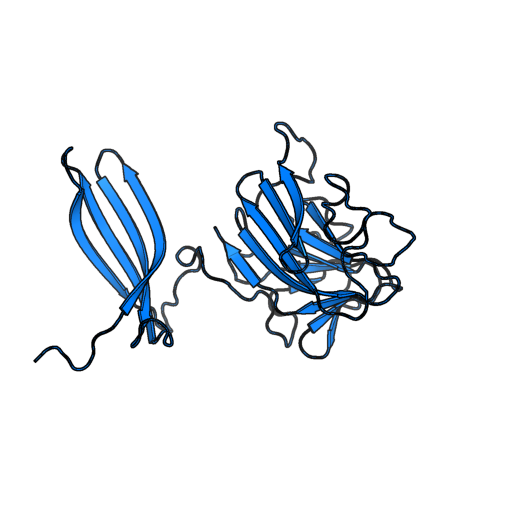781 O O . VAL A 1 94 ? -4.351 -0.258 -13.898 1.00 98.50 94 VAL A O 1
ATOM 784 N N . ALA A 1 95 ? -4.327 -1.643 -15.671 1.00 98.56 95 ALA A N 1
ATOM 785 C CA . ALA A 1 95 ? -3.329 -0.888 -16.415 1.00 98.56 95 ALA A CA 1
ATOM 786 C C . ALA A 1 95 ? -3.976 0.342 -17.065 1.00 98.56 95 ALA A C 1
ATOM 788 O O . ALA A 1 95 ? -5.110 0.272 -17.543 1.00 98.56 95 ALA A O 1
ATOM 789 N N . ASN A 1 96 ? -3.286 1.481 -17.082 1.00 98.06 96 ASN A N 1
ATOM 790 C CA . ASN A 1 96 ? -3.854 2.684 -17.684 1.00 98.06 96 ASN A CA 1
ATOM 791 C C . ASN A 1 96 ? -3.739 2.738 -19.211 1.00 98.06 96 ASN A C 1
ATOM 793 O O . ASN A 1 96 ? -4.741 2.980 -19.874 1.00 98.06 96 ASN A O 1
ATOM 797 N N . GLU A 1 97 ? -2.546 2.513 -19.760 1.00 97.50 97 GLU A N 1
ATOM 798 C CA . GLU A 1 97 ? -2.267 2.745 -21.185 1.00 97.50 97 GLU A CA 1
ATOM 799 C C . GLU A 1 97 ? -2.128 1.446 -21.975 1.00 97.50 97 GLU A C 1
ATOM 801 O O . GLU A 1 97 ? -2.656 1.325 -23.078 1.00 97.50 97 GLU A O 1
ATOM 806 N N . THR A 1 98 ? -1.430 0.463 -21.413 1.00 96.94 98 THR A N 1
ATOM 807 C CA . THR A 1 98 ? -1.307 -0.879 -21.992 1.00 96.94 98 THR A CA 1
ATOM 808 C C . THR A 1 98 ? -1.064 -1.910 -20.899 1.00 96.94 98 THR A C 1
ATOM 810 O O . THR A 1 98 ? -0.373 -1.628 -19.914 1.00 96.94 98 THR A O 1
ATOM 813 N N . ASP A 1 99 ? -1.633 -3.099 -21.065 1.00 96.25 99 ASP A N 1
ATOM 814 C CA . ASP A 1 99 ? -1.404 -4.257 -20.205 1.00 96.25 99 ASP A CA 1
ATOM 815 C C . ASP A 1 99 ? -0.202 -5.104 -20.654 1.00 96.25 99 ASP A C 1
ATOM 817 O O . ASP A 1 99 ? 0.306 -5.885 -19.857 1.00 96.25 99 ASP A O 1
ATOM 821 N N . GLU A 1 100 ? 0.332 -4.888 -21.864 1.00 97.38 100 GLU A N 1
ATOM 822 C CA . GLU A 1 100 ? 1.479 -5.630 -22.424 1.00 97.38 100 GLU A CA 1
ATOM 823 C C . GLU A 1 100 ? 2.748 -5.549 -21.557 1.00 97.38 100 GLU A C 1
ATOM 825 O O . GLU A 1 100 ? 3.628 -6.403 -21.647 1.00 97.38 100 GLU A O 1
ATOM 830 N N . THR A 1 101 ? 2.846 -4.522 -20.712 1.00 98.56 101 THR A N 1
ATOM 831 C CA . THR A 1 101 ? 3.956 -4.299 -19.777 1.00 98.56 101 THR A CA 1
ATOM 832 C C . THR A 1 101 ? 3.897 -5.208 -18.547 1.00 98.56 101 THR A C 1
ATOM 834 O O . THR A 1 101 ? 4.900 -5.352 -17.844 1.00 98.56 101 THR A O 1
ATOM 837 N N . PHE A 1 102 ? 2.743 -5.816 -18.262 1.00 98.75 102 PHE A N 1
ATOM 838 C CA . PHE A 1 102 ? 2.490 -6.558 -17.033 1.00 98.75 102 PHE A CA 1
ATOM 839 C C . PHE A 1 102 ? 2.182 -8.024 -17.333 1.00 98.75 102 PHE A C 1
ATOM 841 O O . PHE A 1 102 ? 1.315 -8.362 -18.133 1.00 98.75 102 PHE A O 1
ATOM 848 N N . SER A 1 103 ? 2.873 -8.927 -16.644 1.00 98.75 103 SER A N 1
ATOM 849 C CA . SER A 1 103 ? 2.603 -10.368 -16.699 1.00 98.75 103 SER A CA 1
ATOM 850 C C . SER A 1 103 ? 2.753 -10.997 -15.317 1.00 98.75 103 SER A C 1
ATOM 852 O O . SER A 1 103 ? 3.293 -10.367 -14.409 1.00 98.75 103 SER A O 1
ATOM 854 N N . ILE A 1 104 ? 2.262 -12.224 -15.141 1.00 98.75 104 ILE A N 1
ATOM 855 C CA . ILE A 1 104 ? 2.473 -12.998 -13.913 1.00 98.75 104 ILE A CA 1
ATOM 856 C C . ILE A 1 104 ? 3.552 -14.053 -14.165 1.00 98.75 104 ILE A C 1
ATOM 858 O O . ILE A 1 104 ? 3.451 -14.834 -15.111 1.00 98.75 104 ILE A O 1
ATOM 862 N N . GLU A 1 105 ? 4.577 -14.081 -13.316 1.00 98.62 105 GLU A N 1
ATOM 863 C CA . GLU A 1 105 ? 5.691 -15.036 -13.364 1.00 98.62 105 GLU A CA 1
ATOM 864 C C . GLU A 1 105 ? 5.983 -15.519 -11.936 1.00 98.62 105 GLU A C 1
ATOM 866 O O . GLU A 1 105 ? 6.226 -14.708 -11.046 1.00 98.62 105 GLU A O 1
ATOM 871 N N . ASP A 1 106 ? 5.910 -16.833 -11.698 1.00 97.56 106 ASP A N 1
ATOM 872 C CA . ASP A 1 106 ? 6.218 -17.476 -10.407 1.00 97.56 106 ASP A CA 1
ATOM 873 C C . ASP A 1 106 ? 5.553 -16.826 -9.177 1.00 97.56 106 ASP A C 1
ATOM 875 O O . ASP A 1 106 ? 6.166 -16.638 -8.121 1.00 97.56 106 ASP A O 1
ATOM 879 N N . GLY A 1 107 ? 4.272 -16.473 -9.309 1.00 98.25 107 GLY A N 1
ATOM 880 C CA . GLY A 1 107 ? 3.509 -15.855 -8.227 1.00 98.25 107 GLY A CA 1
ATOM 881 C C . GLY A 1 107 ? 3.800 -14.367 -8.012 1.00 98.25 107 GLY A C 1
ATOM 882 O O . GLY A 1 107 ? 3.439 -13.827 -6.969 1.00 98.25 107 GLY A O 1
ATOM 883 N N . ALA A 1 108 ? 4.481 -13.710 -8.955 1.00 98.88 108 ALA A N 1
ATOM 884 C CA . ALA A 1 108 ? 4.826 -12.295 -8.912 1.00 98.88 108 ALA A CA 1
ATOM 885 C C . ALA A 1 108 ? 4.292 -11.543 -10.136 1.00 98.88 108 ALA A C 1
ATOM 887 O O . ALA A 1 108 ? 4.261 -12.073 -11.245 1.00 98.88 108 ALA A O 1
ATOM 888 N N . ILE A 1 109 ? 3.941 -10.273 -9.942 1.00 98.88 109 ILE A N 1
ATOM 889 C CA . ILE A 1 109 ? 3.740 -9.322 -11.034 1.00 98.88 109 ILE A CA 1
ATOM 890 C C . ILE A 1 109 ? 5.116 -8.982 -11.597 1.00 98.88 109 ILE A C 1
ATOM 892 O O . ILE A 1 109 ? 5.933 -8.363 -10.916 1.00 98.88 109 ILE A O 1
ATOM 896 N N . LYS A 1 110 ? 5.363 -9.368 -12.843 1.00 98.88 110 LYS A N 1
ATOM 897 C CA . LYS A 1 110 ? 6.513 -8.943 -13.631 1.00 98.88 110 LYS A CA 1
ATOM 898 C C . LYS A 1 110 ? 6.140 -7.715 -14.446 1.00 98.88 110 LYS A C 1
ATOM 900 O O . LYS A 1 110 ? 5.196 -7.742 -15.235 1.00 98.88 110 LYS A O 1
ATOM 905 N N . VAL A 1 111 ? 6.933 -6.669 -14.283 1.00 98.81 111 VAL A N 1
ATOM 906 C CA . VAL A 1 111 ? 6.857 -5.420 -15.030 1.00 98.81 111 VAL A CA 1
ATOM 907 C C . VAL A 1 111 ? 8.011 -5.389 -16.022 1.00 98.81 111 VAL A C 1
ATOM 909 O O . VAL A 1 111 ? 9.166 -5.287 -15.613 1.00 98.81 111 VAL A O 1
ATOM 912 N N . ASN A 1 112 ? 7.714 -5.500 -17.315 1.00 98.50 112 ASN A N 1
ATOM 913 C CA . ASN A 1 112 ? 8.688 -5.367 -18.394 1.00 98.50 112 ASN A CA 1
ATOM 914 C C . ASN A 1 112 ? 7.977 -5.010 -19.704 1.00 98.50 112 ASN A C 1
ATOM 916 O O . ASN A 1 112 ? 7.210 -5.808 -20.232 1.00 98.50 112 ASN A O 1
ATOM 920 N N . GLY A 1 113 ? 8.233 -3.818 -20.239 1.00 97.06 113 GLY A N 1
ATOM 921 C CA . GLY A 1 113 ? 7.580 -3.355 -21.460 1.00 97.06 113 GLY A CA 1
ATOM 922 C C . GLY A 1 113 ? 7.636 -1.844 -21.616 1.00 97.06 113 GLY A C 1
ATOM 923 O O . GLY A 1 113 ? 8.419 -1.162 -20.961 1.00 97.06 113 GLY A O 1
ATOM 924 N N . VAL A 1 114 ? 6.809 -1.307 -22.510 1.00 97.50 114 VAL A N 1
ATOM 925 C CA . VAL A 1 114 ? 6.692 0.146 -22.688 1.00 97.50 114 VAL A CA 1
ATOM 926 C C . VAL A 1 114 ? 6.123 0.810 -21.432 1.00 97.50 114 VAL A C 1
ATOM 928 O O . VAL A 1 114 ? 5.594 0.149 -20.536 1.00 97.50 114 VAL A O 1
ATOM 931 N N . ARG A 1 115 ? 6.210 2.138 -21.365 1.00 97.94 115 ARG A N 1
ATOM 932 C CA . ARG A 1 115 ? 5.682 2.883 -20.226 1.00 97.94 115 ARG A CA 1
ATOM 933 C C . ARG A 1 115 ? 4.187 2.610 -20.022 1.00 97.94 115 ARG A C 1
ATOM 935 O O . ARG A 1 115 ? 3.400 2.824 -20.941 1.00 97.94 115 ARG A O 1
ATOM 942 N N . SER A 1 116 ? 3.817 2.198 -18.814 1.00 98.56 116 SER A N 1
ATOM 943 C CA . SER A 1 116 ? 2.434 1.996 -18.361 1.00 98.56 116 SER A CA 1
ATOM 944 C C . SER A 1 116 ? 2.409 1.970 -16.830 1.00 98.56 116 SER A C 1
ATOM 946 O O . SER A 1 116 ? 3.454 1.837 -16.197 1.00 98.56 116 SER A O 1
ATOM 948 N N . HIS A 1 117 ? 1.241 2.104 -16.210 1.00 98.81 117 HIS A N 1
ATOM 949 C CA . HIS A 1 117 ? 1.090 2.011 -14.758 1.00 98.81 117 HIS A CA 1
ATOM 950 C C . HIS A 1 117 ? -0.060 1.072 -14.411 1.00 98.81 117 HIS A C 1
ATOM 952 O O . HIS A 1 117 ? -1.165 1.217 -14.935 1.00 98.81 117 HIS A O 1
ATOM 958 N N . LEU A 1 118 ? 0.205 0.128 -13.511 1.00 98.81 118 LEU A N 1
ATOM 959 C CA . LEU A 1 118 ? -0.774 -0.822 -13.001 1.00 98.81 118 LEU A CA 1
ATOM 960 C C . LEU A 1 118 ? -1.344 -0.274 -11.692 1.00 98.81 118 LEU A C 1
ATOM 962 O O . LEU A 1 118 ? -0.679 -0.322 -10.659 1.00 98.81 118 LEU A O 1
ATOM 966 N N . PHE A 1 119 ? -2.548 0.288 -11.744 1.00 98.88 119 PHE A N 1
ATOM 967 C CA . PHE A 1 119 ? -3.226 0.883 -10.592 1.00 98.88 119 PHE A CA 1
ATOM 968 C C . PHE A 1 119 ? -3.999 -0.173 -9.816 1.00 98.88 119 PHE A C 1
ATOM 970 O O . PHE A 1 119 ? -4.690 -0.994 -10.420 1.00 98.88 119 PHE A O 1
ATOM 977 N N . TYR A 1 120 ? -3.954 -0.107 -8.488 1.00 98.81 120 TYR A N 1
ATOM 978 C CA . TYR A 1 120 ? -4.881 -0.871 -7.668 1.00 98.81 120 TYR A CA 1
ATOM 979 C C . TYR A 1 120 ? -6.287 -0.260 -7.788 1.00 98.81 120 TYR A C 1
ATOM 981 O O . TYR A 1 120 ? -6.482 0.946 -7.645 1.00 98.81 120 TYR A O 1
ATOM 989 N N . ASN A 1 121 ? -7.265 -1.099 -8.094 1.00 98.00 121 ASN A N 1
ATOM 990 C CA . ASN A 1 121 ? -8.685 -0.777 -8.250 1.00 98.00 121 ASN A CA 1
ATOM 991 C C . ASN A 1 121 ? -9.543 -1.918 -7.668 1.00 98.00 121 ASN A C 1
ATOM 993 O O . ASN A 1 121 ? -10.585 -2.290 -8.212 1.00 98.00 121 ASN A O 1
ATOM 997 N N . GLY A 1 122 ? -9.024 -2.568 -6.626 1.00 96.50 122 GLY A N 1
ATOM 998 C CA . GLY A 1 122 ? -9.663 -3.697 -5.972 1.00 96.50 122 GLY A CA 1
ATOM 999 C C . GLY A 1 122 ? -10.599 -3.276 -4.837 1.00 96.50 122 GLY A C 1
ATOM 1000 O O . GLY A 1 122 ? -10.823 -2.086 -4.608 1.00 96.50 122 GLY A O 1
ATOM 1001 N N . PRO A 1 123 ? -11.169 -4.263 -4.128 1.00 93.75 123 PRO A N 1
ATOM 1002 C CA . PRO A 1 123 ? -12.188 -4.024 -3.109 1.00 93.75 123 PRO A CA 1
ATOM 1003 C C . PRO A 1 123 ? -11.626 -3.600 -1.744 1.00 93.75 123 PRO A C 1
ATOM 1005 O O . PRO A 1 123 ? -12.402 -3.228 -0.869 1.00 93.75 123 PRO A O 1
ATOM 1008 N N . VAL A 1 124 ? -10.311 -3.698 -1.509 1.00 93.25 124 VAL A N 1
ATOM 1009 C CA . VAL A 1 124 ? -9.734 -3.355 -0.203 1.00 93.25 124 VAL A CA 1
ATOM 1010 C C . VAL A 1 124 ? -9.831 -1.846 0.006 1.00 93.25 124 VAL A C 1
ATOM 1012 O O . VAL A 1 124 ? -9.293 -1.099 -0.807 1.00 93.25 124 VAL A O 1
ATOM 1015 N N . ALA A 1 125 ? -10.513 -1.431 1.079 1.00 90.69 125 ALA A N 1
ATOM 1016 C CA . ALA A 1 125 ? -10.762 -0.039 1.464 1.00 90.69 125 ALA A CA 1
ATOM 1017 C C . ALA A 1 125 ? -11.331 0.823 0.323 1.00 90.69 125 ALA A C 1
ATOM 1019 O O . ALA A 1 125 ? -10.983 1.990 0.195 1.00 90.69 125 ALA A O 1
ATOM 1020 N N . ASP A 1 126 ? -12.133 0.224 -0.568 1.00 93.06 126 ASP A N 1
ATOM 1021 C CA . ASP A 1 126 ? -12.606 0.882 -1.792 1.00 93.06 126 ASP A CA 1
ATOM 1022 C C . ASP A 1 126 ? -11.468 1.576 -2.571 1.00 93.06 126 ASP A C 1
ATOM 1024 O O . ASP A 1 126 ? -11.671 2.633 -3.162 1.00 93.06 126 ASP A O 1
ATOM 1028 N N . HIS A 1 127 ? -10.268 0.971 -2.548 1.00 96.56 127 HIS A N 1
ATOM 1029 C CA . HIS A 1 127 ? -9.022 1.456 -3.153 1.00 96.56 127 HIS A CA 1
ATOM 1030 C C . HIS A 1 127 ? -8.662 2.920 -2.827 1.00 96.56 127 HIS A C 1
ATOM 1032 O O . HIS A 1 127 ? -7.951 3.561 -3.602 1.00 96.56 127 HIS A O 1
ATOM 1038 N N . ASP A 1 128 ? -9.108 3.446 -1.686 1.00 97.44 128 ASP A N 1
ATOM 1039 C CA . ASP A 1 128 ? -8.833 4.812 -1.235 1.00 97.44 128 ASP A CA 1
ATOM 1040 C C . ASP A 1 128 ? -8.242 4.785 0.179 1.00 97.44 128 ASP A C 1
ATOM 1042 O O . ASP A 1 128 ? -8.951 4.637 1.169 1.00 97.44 128 ASP A O 1
ATOM 1046 N N . PHE A 1 129 ? -6.917 4.896 0.264 1.00 97.75 129 PHE A N 1
ATOM 1047 C CA . PHE A 1 129 ? -6.157 4.808 1.509 1.00 97.75 129 PHE A CA 1
ATOM 1048 C C . PHE A 1 129 ? -5.681 6.200 1.934 1.00 97.75 129 PHE A C 1
ATOM 1050 O O . PHE A 1 129 ? -5.116 6.919 1.110 1.00 97.75 129 PHE A O 1
ATOM 1057 N N . ASP A 1 130 ? -5.903 6.564 3.198 1.00 97.00 130 ASP A N 1
ATOM 1058 C CA . ASP A 1 130 ? -5.404 7.802 3.821 1.00 97.00 130 ASP A CA 1
ATOM 1059 C C . ASP A 1 130 ? -4.147 7.498 4.655 1.00 97.00 130 ASP A C 1
ATOM 1061 O O . ASP A 1 130 ? -3.041 7.470 4.128 1.00 97.00 130 ASP A O 1
ATOM 1065 N N . ASP A 1 131 ? -4.287 7.131 5.928 1.00 98.00 131 ASP A N 1
ATOM 1066 C CA . ASP A 1 131 ? -3.150 6.656 6.720 1.00 98.00 131 ASP A CA 1
ATOM 1067 C C . ASP A 1 131 ? -2.985 5.140 6.579 1.00 98.00 131 ASP A C 1
ATOM 1069 O O . ASP A 1 131 ? -3.922 4.359 6.776 1.00 98.00 131 ASP A O 1
ATOM 1073 N N . PHE A 1 132 ? -1.777 4.698 6.226 1.00 98.50 132 PHE A N 1
ATOM 1074 C CA . PHE A 1 132 ? -1.520 3.289 5.955 1.00 98.50 132 PHE A CA 1
ATOM 1075 C C . PHE A 1 132 ? -0.075 2.866 6.213 1.00 98.50 132 PHE A C 1
ATOM 1077 O O . PHE A 1 132 ? 0.879 3.643 6.184 1.00 98.50 132 PHE A O 1
ATOM 1084 N N . GLU A 1 133 ? 0.098 1.559 6.345 1.00 98.81 133 GLU A N 1
ATOM 1085 C CA . GLU A 1 133 ? 1.348 0.874 6.068 1.00 98.81 133 GLU A CA 1
ATOM 1086 C C . GLU A 1 133 ? 1.179 -0.040 4.859 1.00 98.81 133 GLU A C 1
ATOM 1088 O O . GLU A 1 133 ? 0.245 -0.829 4.773 1.00 98.81 133 GLU A O 1
ATOM 1093 N N . PHE A 1 134 ? 2.112 0.050 3.925 1.00 98.88 134 PHE A N 1
ATOM 1094 C CA . PHE A 1 134 ? 2.203 -0.768 2.730 1.00 98.88 134 PHE A CA 1
ATOM 1095 C C . PHE A 1 134 ? 3.497 -1.570 2.796 1.00 98.88 134 PHE A C 1
ATOM 1097 O O . PHE A 1 134 ? 4.545 -1.051 3.193 1.00 98.88 134 PHE A O 1
ATOM 1104 N N . LYS A 1 135 ? 3.448 -2.832 2.376 1.00 98.75 135 LYS A N 1
ATOM 1105 C CA . LYS A 1 135 ? 4.647 -3.645 2.180 1.00 98.75 135 LYS A CA 1
ATOM 1106 C C . LYS A 1 135 ? 4.540 -4.491 0.924 1.00 98.75 135 LYS A C 1
ATOM 1108 O O . LYS A 1 135 ? 3.466 -4.984 0.599 1.00 98.75 135 LYS A O 1
ATOM 1113 N N . ALA A 1 136 ? 5.669 -4.695 0.264 1.00 98.94 136 ALA A N 1
ATOM 1114 C CA . ALA A 1 136 ? 5.806 -5.606 -0.860 1.00 98.94 136 ALA A CA 1
ATOM 1115 C C . ALA A 1 136 ? 7.189 -6.256 -0.840 1.00 98.94 136 ALA A C 1
ATOM 1117 O O . ALA A 1 136 ? 8.153 -5.669 -0.343 1.00 98.94 136 ALA A O 1
ATOM 1118 N N . LYS A 1 137 ? 7.307 -7.443 -1.432 1.00 98.81 137 LYS A N 1
ATOM 1119 C CA . LYS A 1 137 ? 8.600 -7.944 -1.895 1.00 98.81 137 LYS A CA 1
ATOM 1120 C C . LYS A 1 137 ? 8.850 -7.433 -3.302 1.00 98.81 137 LYS A C 1
ATOM 1122 O O . LYS A 1 137 ? 8.002 -7.610 -4.176 1.00 98.81 137 LYS A O 1
ATOM 1127 N N . VAL A 1 138 ? 10.018 -6.833 -3.513 1.00 98.88 138 VAL A N 1
ATOM 1128 C CA . VAL A 1 138 ? 10.419 -6.233 -4.791 1.00 98.88 138 VAL A CA 1
ATOM 1129 C C . VAL A 1 138 ? 11.749 -6.829 -5.245 1.00 98.88 138 VAL A C 1
ATOM 1131 O O . VAL A 1 138 ? 12.637 -7.039 -4.426 1.00 98.88 138 VAL A O 1
ATOM 1134 N N . MET A 1 139 ? 11.907 -7.113 -6.534 1.00 98.75 139 MET A N 1
ATOM 1135 C CA . MET A 1 139 ? 13.197 -7.476 -7.131 1.00 98.75 139 MET A CA 1
ATOM 1136 C C . MET A 1 139 ? 13.404 -6.674 -8.407 1.00 98.75 139 MET A C 1
ATOM 1138 O O . MET A 1 139 ? 12.535 -6.655 -9.274 1.00 98.75 139 MET A O 1
ATOM 1142 N N . THR A 1 140 ? 14.574 -6.068 -8.553 1.00 98.50 140 THR A N 1
ATOM 1143 C CA . THR A 1 140 ? 15.008 -5.408 -9.787 1.00 98.50 140 THR A CA 1
ATOM 1144 C C . THR A 1 140 ? 15.958 -6.317 -10.560 1.00 98.50 140 THR A C 1
ATOM 1146 O O . THR A 1 140 ? 16.739 -7.060 -9.966 1.00 98.50 140 THR A O 1
ATOM 1149 N N . LYS A 1 141 ? 15.904 -6.283 -11.893 1.00 98.44 141 LYS A N 1
ATOM 1150 C CA . LYS A 1 141 ? 17.004 -6.764 -12.740 1.00 98.44 141 LYS A CA 1
ATOM 1151 C C . LYS A 1 141 ? 17.990 -5.631 -13.003 1.00 98.44 141 LYS A C 1
ATOM 1153 O O . LYS A 1 141 ? 17.620 -4.461 -12.921 1.00 98.44 141 LYS A O 1
ATOM 1158 N N . ASN A 1 142 ? 19.214 -5.982 -13.392 1.00 97.38 142 ASN A N 1
ATOM 1159 C CA . ASN A 1 142 ? 20.230 -5.006 -13.783 1.00 97.38 142 ASN A CA 1
ATOM 1160 C C . ASN A 1 142 ? 19.688 -3.963 -14.780 1.00 97.38 142 ASN A C 1
ATOM 1162 O O . ASN A 1 142 ? 19.051 -4.325 -15.770 1.00 97.38 142 ASN A O 1
ATOM 1166 N N . ASN A 1 143 ? 20.008 -2.691 -14.540 1.00 96.75 143 ASN A N 1
ATOM 1167 C CA . ASN A 1 143 ? 19.575 -1.530 -15.315 1.00 96.75 143 ASN A CA 1
ATOM 1168 C C . ASN A 1 143 ? 18.042 -1.386 -15.401 1.00 96.75 143 ASN A C 1
ATOM 1170 O O . ASN A 1 143 ? 17.504 -1.122 -16.475 1.00 96.75 143 ASN A O 1
ATOM 1174 N N . SER A 1 144 ? 17.345 -1.549 -14.271 1.00 98.31 144 SER A N 1
ATOM 1175 C CA . SER A 1 144 ? 15.889 -1.362 -14.186 1.00 98.31 144 SER A CA 1
ATOM 1176 C C . SER A 1 144 ? 15.487 -0.144 -13.362 1.00 98.31 144 SER A C 1
ATOM 1178 O O . SER A 1 144 ? 16.088 0.151 -12.328 1.00 98.31 144 SER A O 1
ATOM 1180 N N . ASN A 1 145 ? 14.420 0.508 -13.812 1.00 98.50 145 ASN A N 1
ATOM 1181 C CA . ASN A 1 145 ? 13.747 1.622 -13.166 1.00 98.50 145 ASN A CA 1
ATOM 1182 C C . ASN A 1 145 ? 12.243 1.316 -13.053 1.00 98.50 145 ASN A C 1
ATOM 1184 O O . ASN A 1 145 ? 11.623 0.779 -13.974 1.00 98.50 145 ASN A O 1
ATOM 1188 N N . SER A 1 146 ? 11.679 1.596 -11.889 1.00 98.69 146 SER A N 1
ATOM 1189 C CA . SER A 1 146 ? 10.262 1.473 -11.575 1.00 98.69 146 SER A CA 1
ATOM 1190 C C . SER A 1 146 ? 9.960 2.369 -10.367 1.00 98.69 146 SER A C 1
ATOM 1192 O O . SER A 1 146 ? 10.827 3.059 -9.836 1.00 98.69 146 SER A O 1
ATOM 1194 N N . GLY A 1 147 ? 8.738 2.297 -9.864 1.00 98.62 147 GLY A N 1
ATOM 1195 C CA . GLY A 1 147 ? 8.296 3.052 -8.708 1.00 98.62 147 GLY A CA 1
ATOM 1196 C C . GLY A 1 147 ? 6.954 2.546 -8.204 1.00 98.62 147 GLY A C 1
ATOM 1197 O O . GLY A 1 147 ? 6.153 1.983 -8.960 1.00 98.62 147 GLY A O 1
ATOM 1198 N N . ILE A 1 148 ? 6.721 2.752 -6.910 1.00 98.94 148 ILE A N 1
ATOM 1199 C CA . ILE A 1 148 ? 5.419 2.554 -6.274 1.00 98.94 148 ILE A CA 1
ATOM 1200 C C . ILE A 1 148 ? 4.816 3.932 -6.039 1.00 98.94 148 ILE A C 1
ATOM 1202 O O . ILE A 1 148 ? 5.325 4.721 -5.243 1.00 98.94 148 ILE A O 1
ATOM 1206 N N . PHE A 1 149 ? 3.715 4.216 -6.720 1.00 98.88 149 PHE A N 1
ATOM 1207 C CA . PHE A 1 149 ? 2.924 5.411 -6.478 1.00 98.88 149 PHE A CA 1
ATOM 1208 C C . PHE A 1 149 ? 1.929 5.155 -5.355 1.00 98.88 149 PHE A C 1
ATOM 1210 O O . PHE A 1 149 ? 1.365 4.066 -5.278 1.00 98.88 149 PHE A O 1
ATOM 1217 N N . PHE A 1 150 ? 1.686 6.159 -4.517 1.00 98.88 150 PHE A N 1
ATOM 1218 C CA . PHE A 1 150 ? 0.700 6.119 -3.434 1.00 98.88 150 PHE A CA 1
ATOM 1219 C C . PHE A 1 150 ? 0.036 7.487 -3.253 1.00 98.88 150 PHE A C 1
ATOM 1221 O O . PHE A 1 150 ? 0.557 8.498 -3.732 1.00 98.88 150 PHE A O 1
ATOM 1228 N N . HIS A 1 151 ? -1.136 7.518 -2.607 1.00 98.69 151 HIS A N 1
ATOM 1229 C CA . HIS A 1 151 ? -2.040 8.685 -2.608 1.00 98.69 151 HIS A CA 1
ATOM 1230 C C . HIS A 1 151 ? -2.328 9.190 -4.026 1.00 98.69 151 HIS A C 1
ATOM 1232 O O . HIS A 1 151 ? -2.495 10.385 -4.280 1.00 98.69 151 HIS A O 1
ATOM 1238 N N . THR A 1 152 ? -2.329 8.264 -4.986 1.00 98.44 152 THR A N 1
ATOM 1239 C CA . THR A 1 152 ? -2.610 8.568 -6.380 1.00 98.44 152 THR A CA 1
ATOM 1240 C C . THR A 1 152 ? -4.038 8.171 -6.730 1.00 98.44 152 THR A C 1
ATOM 1242 O O . THR A 1 152 ? -4.811 7.708 -5.899 1.00 98.44 152 THR A O 1
ATOM 1245 N N . LYS A 1 153 ? -4.422 8.366 -7.985 1.00 97.69 153 LYS A N 1
ATOM 1246 C CA . LYS A 1 153 ? -5.705 7.899 -8.516 1.00 97.69 153 LYS A CA 1
ATOM 1247 C C . LYS A 1 153 ? -5.537 7.432 -9.945 1.00 97.69 153 LYS A C 1
ATOM 1249 O O . LYS A 1 153 ? -4.631 7.912 -10.637 1.00 97.69 153 LYS A O 1
ATOM 1254 N N . TYR A 1 154 ? -6.436 6.555 -10.387 1.00 98.31 154 TYR A N 1
ATOM 1255 C CA . TYR A 1 154 ? -6.447 6.086 -11.766 1.00 98.31 154 TYR A CA 1
ATOM 1256 C C . TYR A 1 154 ? -6.449 7.268 -12.744 1.00 98.31 154 TYR A C 1
ATOM 1258 O O . TYR A 1 154 ? -7.232 8.218 -12.626 1.00 98.31 154 TYR A O 1
ATOM 1266 N N . GLN A 1 155 ? -5.528 7.211 -13.700 1.00 97.44 155 GLN A N 1
ATOM 1267 C CA . GLN A 1 155 ? -5.343 8.197 -14.755 1.00 97.44 155 GLN A CA 1
ATOM 1268 C C . GLN A 1 155 ? -5.118 7.420 -16.050 1.00 97.44 155 GLN A C 1
ATOM 1270 O O . GLN A 1 155 ? -4.116 6.714 -16.121 1.00 97.44 155 GLN A O 1
ATOM 1275 N N . PRO A 1 156 ? -6.006 7.534 -17.056 1.00 97.06 156 PRO A N 1
ATOM 1276 C CA . PRO A 1 156 ? -5.970 6.671 -18.240 1.00 97.06 156 PRO A CA 1
ATOM 1277 C C . PRO A 1 156 ? -4.723 6.878 -19.106 1.00 97.06 156 PRO A C 1
ATOM 1279 O O . PRO A 1 156 ? -4.380 6.009 -19.891 1.00 97.06 156 PRO A O 1
ATOM 1282 N N . GLU A 1 157 ? -4.036 8.012 -18.969 1.00 96.44 157 GLU A N 1
ATOM 1283 C CA . GLU A 1 157 ? -2.883 8.362 -19.794 1.00 96.44 157 GLU A CA 1
ATOM 1284 C C . GLU A 1 157 ? -1.825 9.106 -18.978 1.00 96.44 157 GLU A C 1
ATOM 1286 O O . GLU A 1 157 ? -2.138 9.829 -18.023 1.00 96.44 157 GLU A O 1
ATOM 1291 N N . GLY A 1 158 ? -0.573 8.987 -19.420 1.00 95.62 158 GLY A N 1
ATOM 1292 C CA . GLY A 1 158 ? 0.557 9.729 -18.874 1.00 95.62 158 GLY A CA 1
ATOM 1293 C C . GLY A 1 158 ? 1.083 9.206 -17.536 1.00 95.62 158 GLY A C 1
ATOM 1294 O O . GLY A 1 158 ? 0.659 8.177 -17.010 1.00 95.62 158 GLY A O 1
ATOM 1295 N N . TRP A 1 159 ? 2.082 9.916 -17.010 1.00 96.31 159 TRP A N 1
ATOM 1296 C CA . TRP A 1 159 ? 2.648 9.647 -15.689 1.00 96.31 159 TRP A CA 1
ATOM 1297 C C . TRP A 1 159 ? 1.670 10.098 -14.595 1.00 96.31 159 TRP A C 1
ATOM 1299 O O . TRP A 1 159 ? 1.083 11.182 -14.733 1.00 96.31 159 TRP A O 1
ATOM 1309 N N . PRO A 1 160 ? 1.507 9.339 -13.496 1.00 97.06 160 PRO A N 1
ATOM 1310 C CA . PRO A 1 160 ? 0.667 9.764 -12.390 1.00 97.06 160 PRO A CA 1
ATOM 1311 C C . PRO A 1 160 ? 1.110 11.129 -11.843 1.00 97.06 160 PRO A C 1
ATOM 1313 O O . PRO A 1 160 ? 2.248 11.314 -11.421 1.00 97.06 160 PRO A O 1
ATOM 1316 N N . ARG A 1 161 ? 0.199 12.111 -11.844 1.00 97.25 161 ARG A N 1
ATOM 1317 C CA . ARG A 1 161 ? 0.496 13.489 -11.386 1.00 97.25 161 ARG A CA 1
ATOM 1318 C C . ARG A 1 161 ? 0.056 13.793 -9.954 1.00 97.25 161 ARG A C 1
ATOM 1320 O O . ARG A 1 161 ? 0.307 14.898 -9.470 1.00 97.25 161 ARG A O 1
ATOM 1327 N N . TYR A 1 162 ? -0.655 12.861 -9.327 1.00 98.12 162 TYR A N 1
ATOM 1328 C CA . TYR A 1 162 ? -1.183 12.964 -7.966 1.00 98.12 162 TYR A CA 1
ATOM 1329 C C . TYR A 1 162 ? -0.463 11.988 -7.049 1.00 98.12 162 TYR A C 1
ATOM 1331 O O . TYR A 1 162 ? -0.108 10.894 -7.498 1.00 98.12 162 TYR A O 1
ATOM 1339 N N . GLY A 1 163 ? -0.313 12.381 -5.787 1.00 98.19 163 GLY A N 1
ATOM 1340 C CA . GLY A 1 163 ? 0.407 11.594 -4.797 1.00 98.19 163 GLY A CA 1
ATOM 1341 C C . GLY A 1 163 ? 1.915 11.624 -5.016 1.00 98.19 163 GLY A C 1
ATOM 1342 O O . GLY A 1 163 ? 2.447 12.522 -5.676 1.00 98.19 163 GLY A O 1
ATOM 1343 N N . TYR A 1 164 ? 2.595 10.638 -4.455 1.00 98.69 164 TYR A N 1
ATOM 1344 C CA . TYR A 1 164 ? 4.046 10.515 -4.520 1.00 98.69 164 TYR A CA 1
ATOM 1345 C C . TYR A 1 164 ? 4.472 9.241 -5.229 1.00 98.69 164 TYR A C 1
ATOM 1347 O O . TYR A 1 164 ? 3.686 8.310 -5.377 1.00 98.69 164 TYR A O 1
ATOM 1355 N N . GLU A 1 165 ? 5.743 9.215 -5.612 1.00 98.75 165 GLU A N 1
ATOM 1356 C CA . GLU A 1 165 ? 6.454 8.049 -6.114 1.00 98.75 165 GLU A CA 1
ATOM 1357 C C . GLU A 1 165 ? 7.550 7.666 -5.117 1.00 98.75 165 GLU A C 1
ATOM 1359 O O . GLU A 1 165 ? 8.424 8.476 -4.794 1.00 98.75 165 GLU A O 1
ATOM 1364 N N . ALA A 1 166 ? 7.492 6.430 -4.630 1.00 98.75 166 ALA A N 1
ATOM 1365 C CA . ALA A 1 166 ? 8.581 5.775 -3.928 1.00 98.75 166 ALA A CA 1
ATOM 1366 C C . ALA A 1 166 ? 9.435 5.025 -4.963 1.00 98.75 166 ALA A C 1
ATOM 1368 O O . ALA A 1 166 ? 8.975 4.060 -5.577 1.00 98.75 166 ALA A O 1
ATOM 1369 N N . GLN A 1 167 ? 10.658 5.506 -5.166 1.00 98.69 167 GLN A N 1
ATOM 1370 C CA . GLN A 1 167 ? 11.537 5.098 -6.260 1.00 98.69 167 GLN A CA 1
ATOM 1371 C C . GLN A 1 167 ? 12.028 3.653 -6.132 1.00 98.69 167 GLN A C 1
ATOM 1373 O O . GLN A 1 167 ? 12.412 3.222 -5.043 1.00 98.69 167 GLN A O 1
ATOM 1378 N N . ILE A 1 168 ? 12.133 2.943 -7.260 1.00 98.69 168 ILE A N 1
ATOM 1379 C CA . ILE A 1 168 ? 12.792 1.634 -7.373 1.00 98.69 168 ILE A CA 1
ATOM 1380 C C . ILE A 1 168 ? 13.860 1.711 -8.469 1.00 98.69 168 ILE A C 1
ATOM 1382 O O . ILE A 1 168 ? 13.568 1.684 -9.661 1.00 98.69 168 ILE A O 1
ATOM 1386 N N . ASN A 1 169 ? 15.123 1.795 -8.055 1.00 97.75 169 ASN A N 1
ATOM 1387 C CA . ASN A 1 169 ? 16.281 1.849 -8.944 1.00 97.75 169 ASN A CA 1
ATOM 1388 C C . ASN A 1 169 ? 17.556 1.498 -8.161 1.00 97.75 169 ASN A C 1
ATOM 1390 O O . ASN A 1 169 ? 17.971 2.260 -7.284 1.00 97.75 169 ASN A O 1
ATOM 1394 N N . ASN A 1 170 ? 18.218 0.395 -8.521 1.00 96.81 170 ASN A N 1
ATOM 1395 C CA . ASN A 1 170 ? 19.500 0.000 -7.922 1.00 96.81 170 ASN A CA 1
ATOM 1396 C C . ASN A 1 170 ? 20.705 0.218 -8.857 1.00 96.81 170 ASN A C 1
ATOM 1398 O O . ASN A 1 170 ? 21.804 0.476 -8.371 1.00 96.81 170 ASN A O 1
ATOM 1402 N N . SER A 1 171 ? 20.515 0.166 -10.180 1.00 96.75 171 SER A N 1
ATOM 1403 C CA . SER A 1 171 ? 21.611 0.183 -11.169 1.00 96.75 171 SER A CA 1
ATOM 1404 C C . SER A 1 171 ? 21.284 0.896 -12.487 1.00 96.75 171 SER A C 1
ATOM 1406 O O . SER A 1 171 ? 22.062 0.836 -13.436 1.00 96.75 171 SER A O 1
ATOM 1408 N N . TYR A 1 172 ? 20.146 1.585 -12.582 1.00 96.69 172 TYR A N 1
ATOM 1409 C CA . TYR A 1 172 ? 19.789 2.374 -13.757 1.00 96.69 172 TYR A CA 1
ATOM 1410 C C . TYR A 1 172 ? 20.520 3.721 -13.719 1.00 96.69 172 TYR A C 1
ATOM 1412 O O . TYR A 1 172 ? 20.139 4.629 -12.982 1.00 96.69 172 TYR A O 1
ATOM 1420 N N . ASP A 1 173 ? 21.609 3.847 -14.479 1.00 93.00 173 ASP A N 1
ATOM 1421 C CA . ASP A 1 173 ? 22.527 4.998 -14.404 1.00 93.00 173 ASP A CA 1
ATOM 1422 C C . ASP A 1 173 ? 21.959 6.307 -14.965 1.00 93.00 173 ASP A C 1
ATOM 1424 O O . ASP A 1 173 ? 22.475 7.385 -14.665 1.00 93.00 173 ASP A O 1
ATOM 1428 N N . ALA A 1 174 ? 20.900 6.241 -15.777 1.00 95.69 174 ALA A N 1
ATOM 1429 C CA . ALA A 1 174 ? 20.296 7.445 -16.343 1.00 95.69 174 ALA A CA 1
ATOM 1430 C C . ALA A 1 174 ? 19.513 8.265 -15.298 1.00 95.69 174 ALA A C 1
ATOM 1432 O O . ALA A 1 174 ? 19.238 9.440 -15.543 1.00 95.69 174 ALA A O 1
ATOM 1433 N N . ASP A 1 175 ? 19.180 7.671 -14.145 1.00 96.31 175 ASP A N 1
ATOM 1434 C CA . ASP A 1 175 ? 18.572 8.363 -13.007 1.00 96.31 175 ASP A CA 1
ATOM 1435 C C . ASP A 1 175 ? 19.446 8.195 -11.748 1.00 96.31 175 ASP A C 1
ATOM 1437 O O . ASP A 1 175 ? 19.665 7.066 -11.299 1.00 96.31 175 ASP A O 1
ATOM 1441 N N . PRO A 1 176 ? 19.957 9.286 -11.145 1.00 96.38 176 PRO A N 1
ATOM 1442 C CA . PRO A 1 176 ? 20.747 9.199 -9.920 1.00 96.38 176 PRO A CA 1
ATOM 1443 C C . PRO A 1 176 ? 19.917 8.842 -8.677 1.00 96.38 176 PRO A C 1
ATOM 1445 O O . PRO A 1 176 ? 20.507 8.496 -7.653 1.00 96.38 176 PRO A O 1
ATOM 1448 N N . ARG A 1 177 ? 18.581 8.941 -8.727 1.00 98.06 177 ARG A N 1
ATOM 1449 C CA . ARG A 1 177 ? 17.696 8.623 -7.598 1.00 98.06 177 ARG A CA 1
ATOM 1450 C C . ARG A 1 177 ? 17.569 7.122 -7.446 1.00 98.06 177 ARG A C 1
ATOM 1452 O O . ARG A 1 177 ? 17.098 6.432 -8.355 1.00 98.06 177 ARG A O 1
ATOM 1459 N N . ARG A 1 178 ? 17.975 6.633 -6.282 1.00 98.00 178 ARG A N 1
ATOM 1460 C CA . ARG A 1 178 ? 18.008 5.218 -5.934 1.00 98.00 178 ARG A CA 1
ATOM 1461 C C . ARG A 1 178 ? 16.780 4.801 -5.145 1.00 98.00 178 ARG A C 1
ATOM 1463 O O . ARG A 1 178 ? 15.992 5.633 -4.683 1.00 98.00 178 ARG A O 1
ATOM 1470 N N . THR A 1 179 ? 16.637 3.489 -5.013 1.00 98.38 179 THR A N 1
ATOM 1471 C CA . THR A 1 179 ? 15.576 2.828 -4.259 1.00 98.38 179 THR A CA 1
ATOM 1472 C C . THR A 1 179 ? 15.326 3.503 -2.910 1.00 98.38 179 THR A C 1
ATOM 1474 O O . THR A 1 179 ? 16.271 3.859 -2.199 1.00 98.38 179 THR A O 1
ATOM 1477 N N . ALA A 1 180 ? 14.042 3.671 -2.586 1.00 98.00 180 ALA A N 1
ATOM 1478 C CA . ALA A 1 180 ? 13.513 4.381 -1.425 1.00 98.00 180 ALA A CA 1
ATOM 1479 C C . ALA A 1 180 ? 13.603 5.911 -1.433 1.00 98.00 180 ALA A C 1
ATOM 1481 O O . ALA A 1 180 ? 13.178 6.511 -0.455 1.00 98.00 180 ALA A O 1
ATOM 1482 N N . SER A 1 181 ? 14.023 6.551 -2.529 1.00 98.62 181 SER A N 1
ATOM 1483 C CA . SER A 1 181 ? 13.775 7.992 -2.699 1.00 98.62 181 SER A CA 1
ATOM 1484 C C . SER A 1 181 ? 12.275 8.290 -2.702 1.00 98.62 181 SER A C 1
ATOM 1486 O O . SER A 1 181 ? 11.513 7.598 -3.382 1.00 98.62 181 SER A O 1
ATOM 1488 N N . LEU A 1 182 ? 11.862 9.373 -2.046 1.00 98.50 182 LEU A N 1
ATOM 1489 C CA . LEU A 1 182 ? 10.589 10.022 -2.351 1.00 98.50 182 LEU A CA 1
ATOM 1490 C C . LEU A 1 182 ? 10.826 10.983 -3.521 1.00 98.50 182 LEU A C 1
ATOM 1492 O O . LEU A 1 182 ? 11.364 12.076 -3.335 1.00 98.50 182 LEU A O 1
ATOM 1496 N N . TYR A 1 183 ? 10.479 10.552 -4.734 1.00 97.69 183 TYR A N 1
ATOM 1497 C CA . TYR A 1 183 ? 11.023 11.105 -5.977 1.00 97.69 183 TYR A CA 1
ATOM 1498 C C . TYR A 1 183 ? 10.874 12.632 -6.091 1.00 97.69 183 TYR A C 1
ATOM 1500 O O . TYR A 1 183 ? 9.766 13.160 -6.187 1.00 97.69 183 TYR A O 1
ATOM 1508 N N . SER A 1 184 ? 12.000 13.354 -6.155 1.00 96.12 184 SER A N 1
ATOM 1509 C CA . SER A 1 184 ? 12.077 14.827 -6.226 1.00 96.12 184 SER A CA 1
ATOM 1510 C C . SER A 1 184 ? 11.599 15.585 -4.975 1.00 96.12 184 SER A C 1
ATOM 1512 O O . SER A 1 184 ? 11.338 16.792 -5.060 1.00 96.12 184 SER A O 1
ATOM 1514 N N . PHE A 1 185 ? 11.474 14.908 -3.831 1.00 97.44 185 PHE A N 1
ATOM 1515 C CA . PHE A 1 185 ? 11.115 15.507 -2.540 1.00 97.44 185 PHE A CA 1
ATOM 1516 C C . PHE A 1 185 ? 12.127 15.183 -1.441 1.00 97.44 185 PHE A C 1
ATOM 1518 O O . PHE A 1 185 ? 12.517 16.093 -0.713 1.00 97.44 185 PHE A O 1
ATOM 1525 N N . ASP A 1 186 ? 12.562 13.928 -1.357 1.00 97.69 186 ASP A N 1
ATOM 1526 C CA . ASP A 1 186 ? 13.625 13.464 -0.465 1.00 97.69 186 ASP A CA 1
ATOM 1527 C C . ASP A 1 186 ? 14.394 12.342 -1.177 1.00 97.69 186 ASP A C 1
ATOM 1529 O O . ASP A 1 186 ? 14.011 11.170 -1.148 1.00 97.69 186 ASP A O 1
ATOM 1533 N N . ASP A 1 187 ? 15.410 12.739 -1.946 1.00 97.50 187 ASP A N 1
ATOM 1534 C CA . ASP A 1 187 ? 16.124 11.852 -2.864 1.00 97.50 187 ASP A CA 1
ATOM 1535 C C . ASP A 1 187 ? 17.248 11.091 -2.137 1.00 97.50 187 ASP A C 1
ATOM 1537 O O . ASP A 1 187 ? 18.189 11.689 -1.611 1.00 97.50 187 ASP A O 1
ATOM 1541 N N . ASN A 1 188 ? 17.203 9.760 -2.195 1.00 96.56 188 ASN A N 1
ATOM 1542 C CA . ASN A 1 188 ? 18.324 8.889 -1.869 1.00 96.56 188 ASN A CA 1
ATOM 1543 C C . ASN A 1 188 ? 19.187 8.676 -3.126 1.00 96.56 188 ASN A C 1
ATOM 1545 O O . ASN A 1 188 ? 18.676 8.355 -4.197 1.00 96.56 188 ASN A O 1
ATOM 1549 N N . THR A 1 189 ? 20.507 8.807 -3.007 1.00 96.19 189 THR A N 1
ATOM 1550 C CA . THR A 1 189 ? 21.450 8.536 -4.117 1.00 96.19 189 THR A CA 1
ATOM 1551 C C . THR A 1 189 ? 22.373 7.350 -3.842 1.00 96.19 189 THR A C 1
ATOM 1553 O O . THR A 1 189 ? 23.127 6.933 -4.721 1.00 96.19 189 THR A O 1
ATOM 1556 N N . GLU A 1 190 ? 22.270 6.759 -2.650 1.00 95.06 190 GLU A N 1
ATOM 1557 C CA . GLU A 1 190 ? 23.044 5.597 -2.235 1.00 95.06 190 GLU A CA 1
ATOM 1558 C C . GLU A 1 190 ? 22.334 4.304 -2.644 1.00 95.06 190 GLU A C 1
ATOM 1560 O O . GLU A 1 190 ? 21.112 4.169 -2.530 1.00 95.06 190 GLU A O 1
ATOM 1565 N N . ILE A 1 191 ? 23.103 3.319 -3.103 1.00 92.50 191 ILE A N 1
ATOM 1566 C CA . ILE A 1 191 ? 22.568 1.993 -3.422 1.00 92.50 191 ILE A CA 1
ATOM 1567 C C . ILE A 1 191 ? 22.342 1.249 -2.104 1.00 92.50 191 ILE A C 1
ATOM 1569 O O . ILE A 1 191 ? 23.291 0.894 -1.407 1.00 92.50 191 ILE A O 1
ATOM 1573 N N . THR A 1 192 ? 21.079 1.017 -1.759 1.00 84.12 192 THR A N 1
ATOM 1574 C CA . THR A 1 192 ? 20.680 0.379 -0.494 1.00 84.12 192 THR A CA 1
ATOM 1575 C C . THR A 1 192 ? 20.514 -1.135 -0.611 1.00 84.12 192 THR A C 1
ATOM 1577 O O . THR A 1 192 ? 20.492 -1.824 0.410 1.00 84.12 192 THR A O 1
ATOM 1580 N N . PHE A 1 193 ? 20.416 -1.668 -1.834 1.00 90.50 193 PHE A N 1
ATOM 1581 C CA . PHE A 1 193 ? 20.191 -3.089 -2.093 1.00 90.50 193 PHE A CA 1
ATOM 1582 C C . PHE A 1 193 ? 20.660 -3.501 -3.508 1.00 90.50 193 PHE A C 1
ATOM 1584 O O . PHE A 1 193 ? 20.603 -2.664 -4.411 1.00 90.50 193 PHE A O 1
ATOM 1591 N N . PRO A 1 194 ? 21.148 -4.741 -3.727 1.00 95.81 194 PRO A N 1
ATOM 1592 C CA . PRO A 1 194 ? 21.570 -5.208 -5.051 1.00 95.81 194 PRO A CA 1
ATOM 1593 C C . PRO A 1 194 ? 20.394 -5.592 -5.968 1.00 95.81 194 PRO A C 1
ATOM 1595 O O . PRO A 1 194 ? 19.274 -5.832 -5.521 1.00 95.81 194 PRO A O 1
ATOM 1598 N N . ASP A 1 195 ? 20.660 -5.688 -7.271 1.00 98.25 195 ASP A N 1
ATOM 1599 C CA . ASP A 1 195 ? 19.753 -6.353 -8.216 1.00 98.25 195 ASP A CA 1
ATOM 1600 C C . ASP A 1 195 ? 19.724 -7.874 -8.009 1.00 98.25 195 ASP A C 1
ATOM 1602 O O . ASP A 1 195 ? 20.571 -8.445 -7.325 1.00 98.25 195 ASP A O 1
ATOM 1606 N N . ASP A 1 196 ? 18.753 -8.535 -8.644 1.00 98.31 196 ASP A N 1
ATOM 1607 C CA . ASP A 1 196 ? 18.574 -9.992 -8.667 1.00 98.31 196 ASP A CA 1
ATOM 1608 C C . ASP A 1 196 ? 18.293 -10.639 -7.297 1.00 98.31 196 ASP A C 1
ATOM 1610 O O . ASP A 1 196 ? 18.241 -11.865 -7.178 1.00 98.31 196 ASP A O 1
ATOM 1614 N N . GLU A 1 197 ? 18.001 -9.824 -6.284 1.00 98.19 197 GLU A N 1
ATOM 1615 C CA . GLU A 1 197 ? 17.578 -10.252 -4.954 1.00 98.19 197 GLU A CA 1
ATOM 1616 C C . GLU A 1 197 ? 16.196 -9.675 -4.595 1.00 98.19 197 GLU A C 1
ATOM 1618 O O . GLU A 1 197 ? 15.783 -8.622 -5.082 1.00 98.19 197 GLU A O 1
ATOM 1623 N N . TRP A 1 198 ? 15.450 -10.385 -3.743 1.00 98.56 198 TRP A N 1
ATOM 1624 C CA . TRP A 1 198 ? 14.181 -9.888 -3.206 1.00 98.56 198 TRP A CA 1
ATOM 1625 C C . TRP A 1 198 ? 14.442 -8.984 -1.999 1.00 98.56 198 TRP A C 1
ATOM 1627 O O . TRP A 1 198 ? 14.999 -9.446 -1.004 1.00 98.56 198 TRP A O 1
ATOM 1637 N N . MET A 1 199 ? 13.969 -7.742 -2.057 1.00 97.75 199 MET A N 1
ATOM 1638 C CA . MET A 1 199 ? 13.967 -6.803 -0.937 1.00 97.75 199 MET A CA 1
ATOM 1639 C C . MET A 1 199 ? 12.575 -6.685 -0.315 1.00 97.75 199 MET A C 1
ATOM 1641 O O . MET A 1 199 ? 11.568 -6.703 -1.026 1.00 97.75 199 MET A O 1
ATOM 1645 N N . ASP A 1 200 ? 12.520 -6.516 1.005 1.00 98.62 200 ASP A N 1
ATOM 1646 C CA . ASP A 1 200 ? 11.315 -6.067 1.696 1.00 98.62 200 ASP A CA 1
ATOM 1647 C C . ASP A 1 200 ? 11.210 -4.545 1.563 1.00 98.62 200 ASP A C 1
ATOM 1649 O O . ASP A 1 200 ? 12.008 -3.800 2.138 1.00 98.62 200 ASP A O 1
ATOM 1653 N N . TYR A 1 201 ? 10.221 -4.094 0.799 1.00 98.81 201 TYR A N 1
ATOM 1654 C CA . TYR A 1 201 ? 9.915 -2.689 0.575 1.00 98.81 201 TYR A CA 1
ATOM 1655 C C . TYR A 1 201 ? 8.741 -2.291 1.463 1.00 98.81 201 TYR A C 1
ATOM 1657 O O . TYR A 1 201 ? 7.696 -2.941 1.431 1.00 98.81 201 TYR A O 1
ATOM 1665 N N . TYR A 1 202 ? 8.894 -1.234 2.252 1.00 98.88 202 TYR A N 1
ATOM 1666 C CA . TYR A 1 202 ? 7.862 -0.769 3.174 1.00 98.88 202 TYR A CA 1
ATOM 1667 C C . TYR A 1 202 ? 7.673 0.741 3.066 1.00 98.88 202 TYR A C 1
ATOM 1669 O O . TYR A 1 202 ? 8.651 1.485 3.029 1.00 98.88 202 TYR A O 1
ATOM 1677 N N . ILE A 1 203 ? 6.416 1.178 3.062 1.00 98.94 203 ILE A N 1
ATOM 1678 C CA . ILE A 1 203 ? 6.006 2.584 3.062 1.00 98.94 203 ILE A CA 1
ATOM 1679 C C . ILE A 1 203 ? 5.002 2.761 4.201 1.00 98.94 203 ILE A C 1
ATOM 1681 O O . ILE A 1 203 ? 4.046 1.998 4.292 1.00 98.94 203 ILE A O 1
ATOM 1685 N N . LYS A 1 204 ? 5.200 3.755 5.063 1.00 98.88 204 LYS A N 1
ATOM 1686 C CA . LYS A 1 204 ? 4.204 4.200 6.043 1.00 98.88 204 LYS A CA 1
ATOM 1687 C C . LYS A 1 204 ? 3.821 5.636 5.739 1.00 98.88 204 LYS A C 1
ATOM 1689 O O . LYS A 1 204 ? 4.717 6.458 5.559 1.00 98.88 204 LYS A O 1
ATOM 1694 N N . VAL A 1 205 ? 2.525 5.915 5.748 1.00 98.81 205 VAL A N 1
ATOM 1695 C CA . VAL A 1 205 ? 1.965 7.263 5.769 1.00 98.81 205 VAL A CA 1
ATOM 1696 C C . VAL A 1 205 ? 1.126 7.417 7.032 1.00 98.81 205 VAL A C 1
ATOM 1698 O O . VAL A 1 205 ? 0.291 6.567 7.323 1.00 98.81 205 VAL A O 1
ATOM 1701 N N . GLU A 1 206 ? 1.396 8.466 7.804 1.00 98.19 206 GLU A N 1
ATOM 1702 C CA . GLU A 1 206 ? 0.634 8.828 9.005 1.00 98.19 206 GLU A CA 1
ATOM 1703 C C . GLU A 1 206 ? 0.508 10.356 9.072 1.00 98.19 206 GLU A C 1
ATOM 1705 O O . GLU A 1 206 ? 1.481 11.087 9.298 1.00 98.19 206 GLU A O 1
ATOM 1710 N N . GLY A 1 207 ? -0.692 10.855 8.786 1.00 97.56 207 GLY A N 1
ATOM 1711 C CA . GLY A 1 207 ? -1.006 12.255 8.563 1.00 97.56 207 GLY A CA 1
ATOM 1712 C C . GLY A 1 207 ? -0.164 12.872 7.445 1.00 97.56 207 GLY A C 1
ATOM 1713 O O . GLY A 1 207 ? -0.453 12.752 6.257 1.00 97.56 207 GLY A O 1
ATOM 1714 N N . LYS A 1 208 ? 0.876 13.616 7.837 1.00 97.88 208 LYS A N 1
ATOM 1715 C CA . LYS A 1 208 ? 1.795 14.305 6.913 1.00 97.88 208 LYS A CA 1
ATOM 1716 C C . LYS A 1 208 ? 3.199 13.711 6.878 1.00 97.88 208 LYS A C 1
ATOM 1718 O O . LYS A 1 208 ? 4.099 14.303 6.285 1.00 97.88 208 LYS A O 1
ATOM 1723 N N . HIS A 1 209 ? 3.385 12.557 7.507 1.00 98.75 209 HIS A N 1
ATOM 1724 C CA . HIS A 1 209 ? 4.673 11.901 7.656 1.00 98.75 209 HIS A CA 1
ATOM 1725 C C . HIS A 1 209 ? 4.760 10.657 6.775 1.00 98.75 209 HIS A C 1
ATOM 1727 O O . HIS A 1 209 ? 3.852 9.832 6.779 1.00 98.75 209 HIS A O 1
ATOM 1733 N N . VAL A 1 210 ? 5.857 10.529 6.030 1.00 98.88 210 VAL A N 1
ATOM 1734 C CA . VAL A 1 210 ? 6.174 9.389 5.170 1.00 98.88 210 VAL A CA 1
ATOM 1735 C C . VAL A 1 210 ? 7.464 8.745 5.657 1.00 98.88 210 VAL A C 1
ATOM 1737 O O . VAL A 1 210 ? 8.497 9.407 5.752 1.00 98.88 210 VAL A O 1
ATOM 1740 N N . ILE A 1 211 ? 7.428 7.437 5.896 1.00 98.88 211 ILE A N 1
ATOM 1741 C CA . ILE A 1 211 ? 8.622 6.628 6.155 1.00 98.88 211 ILE A CA 1
ATOM 1742 C C . ILE A 1 211 ? 8.743 5.574 5.061 1.00 98.88 211 ILE A C 1
ATOM 1744 O O . ILE A 1 211 ? 7.813 4.797 4.856 1.00 98.88 211 ILE A O 1
ATOM 1748 N N . ILE A 1 212 ? 9.910 5.481 4.423 1.00 98.81 212 ILE A N 1
ATOM 1749 C CA . ILE A 1 212 ? 10.234 4.395 3.491 1.00 98.81 212 ILE A CA 1
ATOM 1750 C C . ILE A 1 212 ? 11.384 3.571 4.065 1.00 98.81 212 ILE A C 1
ATOM 1752 O O . ILE A 1 212 ? 12.413 4.113 4.486 1.00 98.81 212 ILE A O 1
ATOM 1756 N N . LYS A 1 213 ? 11.206 2.246 4.094 1.00 98.69 213 LYS A N 1
ATOM 1757 C CA . LYS A 1 213 ? 12.210 1.296 4.583 1.00 98.69 213 LYS A CA 1
ATOM 1758 C C . LYS A 1 213 ? 12.521 0.234 3.545 1.00 98.69 213 LYS A C 1
ATOM 1760 O O . LYS A 1 213 ? 11.607 -0.299 2.920 1.00 98.69 213 LYS A O 1
ATOM 1765 N N . ILE A 1 214 ? 13.794 -0.139 3.474 1.00 98.38 214 ILE A N 1
ATOM 1766 C CA . ILE A 1 214 ? 14.282 -1.287 2.706 1.00 98.38 214 ILE A CA 1
ATOM 1767 C C . ILE A 1 214 ? 14.888 -2.283 3.687 1.00 98.38 214 ILE A C 1
ATOM 1769 O O . ILE A 1 214 ? 15.767 -1.928 4.473 1.00 98.38 214 ILE A O 1
ATOM 1773 N N . ASN A 1 215 ? 14.381 -3.517 3.697 1.00 97.12 215 ASN A N 1
ATOM 1774 C CA . ASN A 1 215 ? 14.795 -4.578 4.626 1.00 97.12 215 ASN A CA 1
ATOM 1775 C C . ASN A 1 215 ? 14.790 -4.133 6.100 1.00 97.12 215 ASN A C 1
ATOM 1777 O O . ASN A 1 215 ? 15.681 -4.461 6.883 1.00 97.12 215 ASN A O 1
ATOM 1781 N N . GLY A 1 216 ? 13.782 -3.338 6.475 1.00 97.06 216 GLY A N 1
ATOM 1782 C CA . GLY A 1 216 ? 13.607 -2.810 7.830 1.00 97.06 216 GLY A CA 1
ATOM 1783 C C . GLY A 1 216 ? 14.463 -1.586 8.179 1.00 97.06 216 GLY A C 1
ATOM 1784 O O . GLY A 1 216 ? 14.250 -1.001 9.241 1.00 97.06 216 GLY A O 1
ATOM 1785 N N . ILE A 1 217 ? 15.374 -1.156 7.303 1.00 97.44 217 ILE A N 1
ATOM 1786 C CA . ILE A 1 217 ? 16.210 0.035 7.498 1.00 97.44 217 ILE A CA 1
ATOM 1787 C C . ILE A 1 217 ? 15.477 1.254 6.940 1.00 97.44 217 ILE A C 1
ATOM 1789 O O . ILE A 1 217 ? 15.070 1.242 5.782 1.00 97.44 217 ILE A O 1
ATOM 1793 N N . VAL A 1 218 ? 15.310 2.301 7.753 1.00 98.25 218 VAL A N 1
ATOM 1794 C CA . VAL A 1 218 ? 14.750 3.589 7.309 1.00 98.25 218 VAL A CA 1
ATOM 1795 C C . VAL A 1 218 ? 15.731 4.265 6.358 1.00 98.25 218 VAL A C 1
ATOM 1797 O O . VAL A 1 218 ? 16.882 4.487 6.729 1.00 98.25 218 VAL A O 1
ATOM 1800 N N . VAL A 1 219 ? 15.263 4.580 5.150 1.00 98.06 219 VAL A N 1
ATOM 1801 C CA . VAL A 1 219 ? 16.038 5.298 4.125 1.00 98.06 219 VAL A CA 1
ATOM 1802 C C . VAL A 1 219 ? 15.490 6.708 3.927 1.00 98.06 219 VAL A C 1
ATOM 1804 O O . VAL A 1 219 ? 16.272 7.649 3.861 1.00 98.06 219 VAL A O 1
ATOM 1807 N N . THR A 1 220 ? 14.164 6.853 3.913 1.00 98.50 220 THR A N 1
ATOM 1808 C CA . THR A 1 220 ? 13.484 8.150 3.822 1.00 98.50 220 THR A CA 1
ATOM 1809 C C . THR A 1 220 ? 12.566 8.344 5.018 1.00 98.50 220 THR A C 1
ATOM 1811 O O . THR A 1 220 ? 11.826 7.436 5.405 1.00 98.50 220 THR A O 1
ATOM 1814 N N . ASP A 1 221 ? 12.637 9.542 5.587 1.00 98.56 221 ASP A N 1
ATOM 1815 C CA . ASP A 1 221 ? 11.845 10.029 6.712 1.00 98.56 221 ASP A CA 1
ATOM 1816 C C . ASP A 1 221 ? 11.465 11.481 6.384 1.00 98.56 221 ASP A C 1
ATOM 1818 O O . ASP A 1 221 ? 12.237 12.420 6.584 1.00 98.56 221 ASP A O 1
ATOM 1822 N N . TYR A 1 222 ? 10.300 11.642 5.761 1.00 98.62 222 TYR A N 1
ATOM 1823 C CA . TYR A 1 222 ? 9.871 12.889 5.142 1.00 98.62 222 TYR A CA 1
ATOM 1824 C C . TYR A 1 222 ? 8.586 13.397 5.786 1.00 98.62 222 TYR A C 1
ATOM 1826 O O . TYR A 1 222 ? 7.598 12.676 5.878 1.00 98.62 222 TYR A O 1
ATOM 1834 N N . THR A 1 223 ? 8.566 14.669 6.180 1.00 98.56 223 THR A N 1
ATOM 1835 C CA . THR A 1 223 ? 7.332 15.359 6.582 1.00 98.56 223 THR A CA 1
ATOM 1836 C C . THR A 1 223 ? 6.937 16.356 5.500 1.00 98.56 223 THR A C 1
ATOM 1838 O O . THR A 1 223 ? 7.716 17.254 5.173 1.00 98.56 223 THR A O 1
ATOM 1841 N N . GLU A 1 224 ? 5.726 16.218 4.956 1.00 98.38 224 GLU A N 1
ATOM 1842 C CA . GLU A 1 224 ? 5.180 17.168 3.988 1.00 98.38 2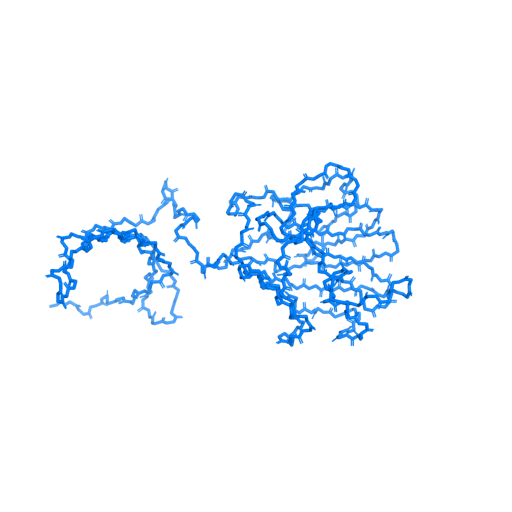24 GLU A CA 1
ATOM 1843 C C . GLU A 1 224 ? 5.090 18.569 4.623 1.00 98.38 224 GLU A C 1
ATOM 1845 O O . GLU A 1 224 ? 4.454 18.729 5.669 1.00 98.38 224 GLU A O 1
ATOM 1850 N N . PRO A 1 225 ? 5.699 19.603 4.011 1.00 97.31 225 PRO A N 1
ATOM 1851 C CA . PRO A 1 225 ? 5.639 20.953 4.543 1.00 97.31 225 PRO A CA 1
ATOM 1852 C C . PRO A 1 225 ? 4.236 21.544 4.389 1.00 97.31 225 PRO A C 1
ATOM 1854 O O . PRO A 1 225 ? 3.546 21.334 3.386 1.00 97.31 225 PRO A O 1
ATOM 1857 N N . GLU A 1 226 ? 3.843 22.374 5.354 1.00 95.81 226 GLU A N 1
ATOM 1858 C CA . GLU A 1 226 ? 2.600 23.136 5.262 1.00 95.81 226 GLU A CA 1
ATOM 1859 C C . GLU A 1 226 ? 2.562 24.013 3.998 1.00 95.81 226 GLU A C 1
ATOM 1861 O O . GLU A 1 226 ? 3.558 24.605 3.580 1.00 95.81 226 GLU A O 1
ATOM 1866 N N . GLY A 1 227 ? 1.377 24.127 3.393 1.00 92.88 227 GLY A N 1
ATOM 1867 C CA . GLY A 1 227 ? 1.153 25.008 2.245 1.00 92.88 227 GLY A CA 1
ATOM 1868 C C . GLY A 1 227 ? 1.675 24.482 0.903 1.00 92.88 227 GLY A C 1
ATOM 1869 O O . GLY A 1 227 ? 1.726 25.252 -0.058 1.00 92.88 227 GLY A O 1
ATOM 1870 N N . LEU A 1 228 ? 2.035 23.197 0.793 1.00 93.19 228 LEU A N 1
ATOM 1871 C CA . LEU A 1 228 ? 2.408 22.588 -0.485 1.00 93.19 228 LEU A CA 1
ATOM 1872 C C . LEU A 1 228 ? 1.248 22.667 -1.499 1.00 93.19 228 LEU A C 1
ATOM 1874 O O . LEU A 1 228 ? 0.183 22.081 -1.316 1.00 93.19 228 LEU A O 1
ATOM 1878 N N . THR A 1 229 ? 1.458 23.384 -2.607 1.00 92.25 229 THR A N 1
ATOM 1879 C CA . THR A 1 229 ? 0.431 23.615 -3.646 1.00 92.25 229 THR A CA 1
ATOM 1880 C C . THR A 1 229 ? 0.531 22.669 -4.844 1.00 92.25 229 THR A C 1
ATOM 1882 O O . THR A 1 229 ? -0.311 22.723 -5.745 1.00 92.25 229 THR A O 1
ATOM 1885 N N . ARG A 1 230 ? 1.537 21.784 -4.867 1.00 93.81 230 ARG A N 1
ATOM 1886 C CA . ARG A 1 230 ? 1.719 20.773 -5.920 1.00 93.81 230 ARG A CA 1
ATOM 1887 C C . ARG A 1 230 ? 0.572 19.759 -5.902 1.00 93.81 230 ARG A C 1
ATOM 1889 O O . ARG A 1 230 ? -0.097 19.558 -4.888 1.00 93.81 230 ARG A O 1
ATOM 1896 N N . THR A 1 231 ? 0.332 19.123 -7.047 1.00 94.81 231 THR A N 1
ATOM 1897 C CA . THR A 1 231 ? -0.578 17.969 -7.127 1.00 94.81 231 THR A CA 1
ATOM 1898 C C . THR A 1 231 ? 0.050 16.717 -6.528 1.00 94.81 231 THR A C 1
ATOM 1900 O O . THR A 1 231 ? -0.685 15.870 -6.029 1.00 94.81 231 THR A O 1
ATOM 1903 N N . GLN A 1 232 ? 1.385 16.629 -6.535 1.00 96.94 232 GLN A N 1
ATOM 1904 C CA . GLN A 1 232 ? 2.127 15.659 -5.738 1.00 96.94 232 GLN A CA 1
ATOM 1905 C C . GLN A 1 232 ? 2.179 16.129 -4.284 1.00 96.94 232 GLN A C 1
ATOM 1907 O O . GLN A 1 232 ? 2.966 17.017 -3.948 1.00 96.94 232 GLN A O 1
ATOM 1912 N N . ARG A 1 233 ? 1.258 15.598 -3.483 1.00 97.56 233 ARG A N 1
ATOM 1913 C CA . ARG A 1 233 ? 1.091 15.852 -2.052 1.00 97.56 233 ARG A CA 1
ATOM 1914 C C . ARG A 1 233 ? 0.272 14.723 -1.425 1.00 97.56 233 ARG A C 1
ATOM 1916 O O . ARG A 1 233 ? -0.425 14.010 -2.147 1.00 97.56 233 ARG A O 1
ATOM 1923 N N . LEU A 1 234 ? 0.305 14.606 -0.104 1.00 97.94 234 LEU A N 1
ATOM 1924 C CA . LEU A 1 234 ? -0.485 13.662 0.668 1.00 97.94 234 LEU A CA 1
ATOM 1925 C C . LEU A 1 234 ? -1.954 14.103 0.674 1.00 97.94 234 LEU A C 1
ATOM 1927 O O . LEU A 1 234 ? -2.294 15.205 1.124 1.00 97.94 234 LEU A O 1
ATOM 1931 N N . THR A 1 235 ? -2.809 13.225 0.166 1.00 96.25 235 THR A N 1
ATOM 1932 C CA . THR A 1 235 ? -4.273 13.243 0.297 1.00 96.25 235 THR A CA 1
ATOM 1933 C C . THR A 1 235 ? -4.696 11.876 0.835 1.00 96.25 235 THR A C 1
ATOM 1935 O O . THR A 1 235 ? -3.977 11.359 1.668 1.00 96.25 235 THR A O 1
ATOM 1938 N N . SER A 1 236 ? -5.768 11.278 0.323 1.00 97.94 236 SER A N 1
ATOM 1939 C CA . SER A 1 236 ? -5.936 9.827 0.254 1.00 97.94 236 SER A CA 1
ATOM 1940 C C . SER A 1 236 ? -5.749 9.362 -1.198 1.00 97.94 236 SER A C 1
ATOM 1942 O O . SER A 1 236 ? -5.639 10.197 -2.115 1.00 97.94 236 SER A O 1
ATOM 1944 N N . GLY A 1 237 ? -5.683 8.055 -1.433 1.00 98.25 237 GLY A N 1
ATOM 1945 C CA . GLY A 1 237 ? -5.807 7.485 -2.770 1.00 98.25 237 GLY A CA 1
ATOM 1946 C C . GLY A 1 237 ? -5.338 6.041 -2.875 1.00 98.25 237 GLY A C 1
ATOM 1947 O O . GLY A 1 237 ? -5.051 5.377 -1.886 1.00 98.25 237 GLY A O 1
ATOM 1948 N N . THR A 1 238 ? -5.212 5.568 -4.109 1.00 98.69 238 THR A N 1
ATOM 1949 C CA . THR A 1 238 ? -4.763 4.208 -4.420 1.00 98.69 238 THR A CA 1
ATOM 1950 C C . THR A 1 238 ? -3.243 4.120 -4.618 1.00 98.69 238 THR A C 1
ATOM 1952 O O . THR A 1 238 ? -2.519 5.124 -4.560 1.00 98.69 238 THR A O 1
ATOM 1955 N N . PHE A 1 239 ? -2.775 2.908 -4.916 1.00 98.88 239 PHE A N 1
ATOM 1956 C CA . PHE A 1 239 ? -1.413 2.586 -5.323 1.00 98.88 239 PHE A CA 1
ATOM 1957 C C . PHE A 1 239 ? -1.291 2.391 -6.839 1.00 98.88 239 PHE A C 1
ATOM 1959 O O . PHE A 1 239 ? -2.253 1.995 -7.501 1.00 98.88 239 PHE A O 1
ATOM 1966 N N . ALA A 1 240 ? -0.096 2.595 -7.397 1.00 98.88 240 ALA A N 1
ATOM 1967 C CA . ALA A 1 240 ? 0.220 2.132 -8.749 1.00 98.88 240 ALA A CA 1
ATOM 1968 C C . ALA A 1 240 ? 1.657 1.617 -8.868 1.00 98.88 240 ALA A C 1
ATOM 1970 O O . ALA A 1 240 ? 2.569 2.182 -8.271 1.00 98.88 240 ALA A O 1
ATOM 1971 N N . LEU A 1 241 ? 1.859 0.572 -9.670 1.00 98.88 241 LEU A N 1
ATOM 1972 C CA . LEU A 1 241 ? 3.178 0.036 -10.010 1.00 98.88 241 LEU A CA 1
ATOM 1973 C C . LEU A 1 241 ? 3.593 0.548 -11.389 1.00 98.88 241 LEU A C 1
ATOM 1975 O O . LEU A 1 241 ? 2.834 0.436 -12.353 1.00 98.88 241 LEU A O 1
ATOM 1979 N N . GLN A 1 242 ? 4.790 1.112 -11.492 1.00 98.88 242 GLN A N 1
ATOM 1980 C CA . GLN A 1 242 ? 5.279 1.719 -12.726 1.00 98.88 242 GLN A CA 1
ATOM 1981 C C . GLN A 1 242 ? 6.014 0.718 -13.617 1.00 98.88 242 GLN A C 1
ATOM 1983 O O . GLN A 1 242 ? 7.024 0.143 -13.217 1.00 98.88 242 GLN A O 1
ATOM 1988 N N . GLY A 1 243 ? 5.584 0.610 -14.869 1.00 98.56 243 GLY A N 1
ATOM 1989 C CA . GLY A 1 243 ? 6.452 0.227 -15.976 1.00 98.56 243 GLY A CA 1
ATOM 1990 C C . GLY A 1 243 ? 7.089 1.470 -16.582 1.00 98.56 243 GLY A C 1
ATOM 1991 O O . GLY A 1 243 ? 6.380 2.321 -17.115 1.00 98.56 243 GLY A O 1
ATOM 1992 N N . HIS A 1 244 ? 8.411 1.595 -16.468 1.00 97.81 244 HIS A N 1
ATOM 1993 C CA . HIS A 1 244 ? 9.142 2.803 -16.855 1.00 97.81 244 HIS A CA 1
ATOM 1994 C C . HIS A 1 244 ? 9.508 2.806 -18.349 1.00 97.81 244 HIS A C 1
ATOM 1996 O O . HIS A 1 244 ? 9.117 3.707 -19.095 1.00 97.81 244 HIS A O 1
ATOM 2002 N N . ASP A 1 245 ? 10.234 1.780 -18.800 1.00 94.44 245 ASP A N 1
ATOM 2003 C CA . ASP A 1 245 ? 10.738 1.643 -20.167 1.00 94.44 245 ASP A CA 1
ATOM 2004 C C . ASP A 1 245 ? 11.060 0.170 -20.516 1.00 94.44 245 ASP A C 1
ATOM 2006 O O . ASP A 1 245 ? 11.232 -0.647 -19.605 1.00 94.44 245 ASP A O 1
ATOM 2010 N N . PRO A 1 246 ? 11.198 -0.188 -21.812 1.00 95.25 246 PRO A N 1
ATOM 2011 C CA . PRO A 1 246 ? 11.405 -1.578 -22.237 1.00 95.25 246 PRO A CA 1
ATOM 2012 C C . PRO A 1 246 ? 12.689 -2.249 -21.727 1.00 95.25 246 PRO A C 1
ATOM 2014 O O . PRO A 1 246 ? 12.780 -3.476 -21.762 1.00 95.25 246 PRO A O 1
ATOM 2017 N N . GLY A 1 247 ? 13.690 -1.473 -21.300 1.00 95.62 247 GLY A N 1
ATOM 2018 C CA . GLY A 1 247 ? 14.936 -1.988 -20.732 1.00 95.62 247 GLY A CA 1
ATOM 2019 C C . GLY A 1 247 ? 14.815 -2.398 -19.265 1.00 95.62 247 GLY A C 1
ATOM 2020 O O . GLY A 1 247 ? 15.672 -3.128 -18.774 1.00 95.62 247 GLY A O 1
ATOM 2021 N N . SER A 1 248 ? 13.746 -1.977 -18.589 1.00 98.19 248 SER A N 1
ATOM 2022 C CA . SER A 1 248 ? 13.519 -2.231 -17.171 1.00 98.19 248 SER A CA 1
ATOM 2023 C C . SER A 1 248 ? 12.742 -3.529 -16.943 1.00 98.19 248 SER A C 1
ATOM 2025 O O . SER A 1 248 ? 11.747 -3.807 -17.615 1.00 98.19 248 SER A O 1
ATOM 2027 N N . THR A 1 249 ? 13.188 -4.341 -15.982 1.00 98.75 249 THR A N 1
ATOM 2028 C CA . THR A 1 249 ? 12.468 -5.524 -15.490 1.00 98.75 249 THR A CA 1
ATOM 2029 C C . THR A 1 249 ? 12.425 -5.522 -13.964 1.00 98.75 249 THR A C 1
ATOM 2031 O O . THR A 1 249 ? 13.459 -5.630 -13.303 1.00 98.75 249 THR A O 1
ATOM 2034 N N . VAL A 1 250 ? 11.221 -5.442 -13.400 1.00 98.88 250 VAL A N 1
ATOM 2035 C CA . VAL A 1 250 ? 10.990 -5.438 -11.946 1.00 98.88 250 VAL A CA 1
ATOM 2036 C C . VAL A 1 250 ? 9.891 -6.433 -11.592 1.00 98.88 250 VAL A C 1
ATOM 2038 O O . VAL A 1 250 ? 8.950 -6.623 -12.357 1.00 98.88 250 VAL A O 1
ATOM 2041 N N . TYR A 1 251 ? 10.014 -7.080 -10.439 1.00 98.94 251 TYR A N 1
ATOM 2042 C CA . TYR A 1 251 ? 9.052 -8.046 -9.929 1.00 98.94 251 TYR A CA 1
ATOM 2043 C C . TYR A 1 251 ? 8.473 -7.586 -8.596 1.00 98.94 251 TYR A C 1
ATOM 2045 O O . TYR A 1 251 ? 9.211 -7.106 -7.736 1.00 98.94 251 TYR A O 1
ATOM 2053 N N . PHE A 1 252 ? 7.174 -7.807 -8.406 1.00 98.94 252 PHE A N 1
ATOM 2054 C CA . PHE A 1 252 ? 6.445 -7.504 -7.178 1.00 98.94 252 PHE A CA 1
ATOM 2055 C C . PHE A 1 252 ? 5.650 -8.723 -6.718 1.00 98.94 252 PHE A C 1
ATOM 2057 O O . PHE A 1 252 ? 4.946 -9.346 -7.510 1.00 98.94 252 PHE A O 1
ATOM 2064 N N . LYS A 1 253 ? 5.715 -9.054 -5.432 1.00 98.69 253 LYS A N 1
ATOM 2065 C CA . LYS A 1 253 ? 4.827 -10.041 -4.799 1.00 98.69 253 LYS A CA 1
ATOM 2066 C C . LYS A 1 253 ? 4.623 -9.699 -3.335 1.00 98.69 253 LYS A C 1
ATOM 2068 O O . LYS A 1 253 ? 5.241 -8.760 -2.838 1.00 98.69 253 LYS A O 1
ATOM 2073 N N . ASP A 1 254 ? 3.782 -10.468 -2.647 1.00 98.50 254 ASP A N 1
ATOM 2074 C CA . ASP A 1 254 ? 3.512 -10.259 -1.223 1.00 98.50 254 ASP A CA 1
ATOM 2075 C C . ASP A 1 254 ? 3.125 -8.796 -0.941 1.00 98.50 254 ASP A C 1
ATOM 2077 O O . ASP A 1 254 ? 3.699 -8.153 -0.064 1.00 98.50 254 ASP A O 1
ATOM 2081 N N . ILE A 1 255 ? 2.206 -8.256 -1.752 1.00 98.88 255 ILE A N 1
ATOM 2082 C CA . ILE A 1 255 ? 1.773 -6.857 -1.700 1.00 98.88 255 ILE A CA 1
ATOM 2083 C C . ILE A 1 255 ? 0.637 -6.749 -0.690 1.00 98.88 255 ILE A C 1
ATOM 2085 O O . ILE A 1 255 ? -0.457 -7.248 -0.945 1.00 98.88 255 ILE A O 1
ATOM 2089 N N . TYR A 1 256 ? 0.884 -6.090 0.436 1.00 98.69 256 TYR A N 1
ATOM 2090 C CA . TYR A 1 256 ? -0.098 -5.912 1.497 1.00 98.69 256 TYR A CA 1
ATOM 2091 C C . TYR A 1 256 ? -0.229 -4.452 1.902 1.00 98.69 256 TYR A C 1
ATOM 2093 O O . TYR A 1 256 ? 0.746 -3.701 1.888 1.00 98.69 256 TYR A O 1
ATOM 2101 N N . VAL A 1 257 ? -1.420 -4.095 2.368 1.00 98.56 257 VAL A N 1
ATOM 2102 C CA . VAL A 1 257 ? -1.703 -2.813 3.011 1.00 98.56 257 VAL A CA 1
ATOM 2103 C C . VAL A 1 257 ? -2.384 -3.035 4.355 1.00 98.56 257 VAL A C 1
ATOM 2105 O O . VAL A 1 257 ? -3.085 -4.028 4.550 1.00 98.56 257 VAL A O 1
ATOM 2108 N N . ARG A 1 258 ? -2.166 -2.113 5.282 1.00 95.56 258 ARG A N 1
ATOM 2109 C CA . ARG A 1 258 ? -2.850 -2.008 6.563 1.00 95.56 258 ARG A CA 1
ATOM 2110 C C . ARG A 1 258 ? -3.220 -0.549 6.787 1.00 95.56 258 ARG A C 1
ATOM 2112 O O . ARG A 1 258 ? -2.321 0.275 6.888 1.00 95.56 258 ARG A O 1
ATOM 2119 N N . GLU A 1 259 ? -4.509 -0.251 6.883 1.00 93.81 259 GLU A N 1
ATOM 2120 C CA . GLU A 1 259 ? -4.982 1.074 7.305 1.00 93.81 259 GLU A CA 1
ATOM 2121 C C . GLU A 1 259 ? -4.669 1.311 8.788 1.00 93.81 259 GLU A C 1
ATOM 2123 O O . GLU A 1 259 ? -4.694 0.356 9.584 1.00 93.81 259 GLU A O 1
ATOM 2128 N N . LEU A 1 260 ? -4.356 2.562 9.134 1.00 90.69 260 LEU A N 1
ATOM 2129 C CA . LEU A 1 260 ? -4.008 3.007 10.489 1.00 90.69 260 LEU A CA 1
ATOM 2130 C C . LEU A 1 260 ? -5.184 3.658 11.230 1.00 90.69 260 LEU A C 1
ATOM 2132 O O . LEU A 1 260 ? -6.104 4.203 10.580 1.00 90.69 260 LEU A O 1
#

Foldseek 3Di:
DPPDQDKDKDWQAKDWDDDDQKIWMKTKIFIGSDPPHDTPWIWIKIWIWGDPPPDIDTPDIDIDTADPVRHDDLVNRFNDKDFLADLPDLAQKDKQADCPQWDRDRSKTKGAAAWIKIWGCHDRVNQKAAWKKKKKWKAWAAQAWKWKFFQFERDNDDDTQAEWTQIDDQHNVVDQFHGRARPPQRGDRDRPDDHPDIWIWMWGDDHQWIFIDINNHTDDTDGDDPPDPGNHGRDIGHMMMINHRNVIIMIIHPIIMGHD

pLDDT: mean 95.52, std 6.73, range [41.75, 98.94]

Sequence (260 aa):
MFKKDGFFESEVSREVDEFNGVAQVFTTYESRRTKDGDVFARGINSVQLFNDGTRWWIVSIFWASENEEHPLPLAYQKGTWFSLFNGENFDGWVANETDETFSIEDGAIKVNGVRSHLFYNGPVADHDFDDFEFKAKVMTKNNSNSGIFFHTKYQPEGWPRYGYEAQINNSYDADPRRTASLYSFDDNTEITFPDDEWMDYYIKVEGKHVIIKINGIVVTDYTEPEGLTRTQRLTSGTFALQGHDPGSTVYFKDIYVREL

Secondary structure (DSSP, 8-state):
---SS--EEEEEEEEEEEETTEEEEEEEEEEESSTTS-EEEEEEEEEEEEE-SS-EEEEEEEEEE--SSSPPPGGG-TT--EES--SSS-TTEEESS-STTEEEETTEEEE-SSSEEEEE-SSGGGG-BSSEEEEEEEEEPTT-EEEEEEEE---SSSS--SSEEEEEESS-TT----TT-BTTTB---S--S-TTS-EEEEEEEETTEEEEEETTEEEEEEEPPTT--SSSS---BEEEEEE--TT--EEEEEEEEEE-

Radius of gyration: 21.6 Å; chains: 1; bounding box: 48×52×60 Å